Protein AF-A0A7S0THC7-F1 (afdb_monomer)

Solvent-accessible surface area (backbone atoms only — not comparable to full-atom values): 17698 Å² total; per-residue (Å²): 138,88,85,84,88,82,90,81,85,35,65,52,71,72,50,54,80,69,57,70,69,73,60,87,63,85,31,47,76,39,50,65,57,54,51,32,47,76,68,64,74,41,79,64,46,82,42,51,40,56,61,53,56,86,71,76,63,84,65,45,37,78,54,24,25,32,75,57,42,57,41,36,34,23,37,37,31,26,33,87,84,39,73,84,41,68,51,79,89,58,52,61,78,66,37,34,37,29,36,54,44,49,36,59,49,10,53,53,42,52,40,95,62,32,90,37,47,38,82,40,77,52,60,64,58,71,67,56,43,50,44,38,31,70,76,64,58,76,27,50,27,35,60,46,53,35,32,63,40,50,77,60,52,50,72,54,55,64,74,53,42,77,72,71,50,94,83,50,65,72,70,47,64,45,46,38,74,25,82,40,100,52,69,21,50,48,29,39,37,28,38,29,34,31,31,45,31,65,34,58,78,65,64,30,74,67,39,53,60,43,39,76,53,42,26,66,72,38,37,54,49,36,52,56,40,46,48,53,37,51,75,67,71,50,53,84,72,50,25,50,28,29,49,70,49,52,30,32,43,34,91,87,80,66,49,76,32,59,64,89,40,68,43,34,87,86,79,62,45,67,63,74,67,98,83,68,75,73,60,67,39,45,37,35,44,38,42,35,43,36,40,37,39,79,70,20,82,48,76,51,73,52,76,51,74,50,77,48,77,39,62,65,86,131

Foldseek 3Di:
DDDDDDDDDFQQQVDFPDFPLPDPDQLRPNVVVLVCQVVVVDFKDKDQLLSHGLDDDPQKDFLAKFPFDDQFKKKKFQCVVQVPDQDPVSDFFAFEEEDSFLLVLLVCLQDPCNNGYHYDYGGDDPVVVLCCVHVVVVGRIYMDGVLVCVVLVLQDALVCVVPPDPPRDPSSNRIHMDTDPDFGGQSRRMMTMMHTVVCVVVVPPSSVVRNVRHDPQSVVSNVVSSVVCVVVVHHSNWNKGKDKFKWKQAPPPRDTDGPPDQADPPPRHGRDDPDDDQDWIKMKIKMKMWTADSSNPDIDIDIDMDIDTDRHDD

Radius of gyration: 21.14 Å; Cα contacts (8 Å, |Δi|>4): 593; chains: 1; bounding box: 49×47×56 Å

Sequence (314 aa):
MEFSVLGMTTHGDRDQNTELSKFSDKGIFTKELDVALLQHTIDCAVHCVKDLPTAFHADLCIASYLPRGVPNDVLLIDKQRHPNSTCVSDLPAHSVIGTGSLRRQSLLRSHAFSNYIKVRNIRGNLNTRLHKLVQQHLYDAIVLAETGVRRLGWMMDAAQIAQQNADIDSNALLIRACPLSYPYAIGQGALAIMCRAHDQQHHTAVYQALQALNDFHCEMSCELERSLLRTLEGGCKVPIATQSGIYVQCAHCLLWNDIRRDNCQACVHEMMPAQQETVSCNVVLYLYGLVLSVDGSVKIEATEFKQFTIEDYD

Secondary structure (DSSP, 8-state):
----------HHHH--SS-GGG---TTTTTHHHHHHHHTTS-S-EEEEGGGS-SS--TTEEEEEEPPP----EEEEEETTT-TT--SGGGSPTT-EEE---HHHHHHHHTSTTGGG-EEE---S-HHHHHHHHHTS---SEEEEEHHHHHHTTTTS-HHHHHHH-TTS-GGGGGEEEEEE---B-TTTT-EEEEEEHHHHHTT-HHHHHHHTT--HHHHHHHHHHHHHHHHTT--TTS-EEEEEEEEEE-TTT--EEETT-SB-TTT--BSS-TT-S---EEEEEEEEEEEE-TTS--EEEEEEEEEEEES---

Mean predicted aligned error: 6.16 Å

InterPro domains:
  IPR000860 Porphobilinogen deaminase [PIRSF001438] (2-306)
  IPR000860 Porphobilinogen deaminase [PR00151] (12-32)
  IPR000860 Porphobilinogen deaminase [PR00151] (43-62)
  IPR000860 Porphobilinogen deaminase [PR00151] (117-134)
  IPR000860 Porphobilinogen deaminase [PTHR11557] (2-313)
  IPR000860 Porphobilinogen deaminase [TIGR00212] (3-249)
  IPR022417 Porphobilinogen deaminase, N-terminal [PF01379] (2-202)
  IPR022418 Porphobilinogen deaminase, C-terminal [PF03900] (221-245)
  IPR022419 Porphobilinogen deaminase, dipyrromethane cofactor binding site [PS00533] (225-241)
  IPR036803 Porphobilinogen deaminase, C-terminal domain superfamily [G3DSA:3.30.160.40] (215-313)
  IPR036803 Porphobilinogen deaminase, C-terminal domain superfamily [SSF54782] (214-303)

Nearest PDB structures (foldseek):
  4htg-assembly1_A  TM=8.858E-01  e=1.275E-21  Arabidopsis thaliana
  7aak-assembly1_A  TM=8.493E-01  e=1.374E-20  Homo sapiens
  3ecr-assembly2_B  TM=8.801E-01  e=2.687E-20  Homo sapiens
  7aak-assembly2_B  TM=8.786E-01  e=1.234E-19  Homo sapiens
  4h6d-assembly2_H  TM=4.775E-01  e=1.053E-04  Saccharomyces cerevisiae

Organism: NCBI:txid933848

Structure (mmCIF, N/CA/C/O backbone):
data_AF-A0A7S0THC7-F1
#
_entry.id   AF-A0A7S0THC7-F1
#
loop_
_atom_site.group_PDB
_atom_site.id
_atom_site.type_symbol
_atom_site.label_atom_id
_atom_site.label_alt_id
_atom_site.label_comp_id
_atom_site.label_asym_id
_atom_site.label_entity_id
_atom_site.label_seq_id
_atom_site.pdbx_PDB_ins_code
_atom_site.Cartn_x
_atom_site.Cartn_y
_atom_site.Cartn_z
_atom_site.occupancy
_atom_site.B_iso_or_equiv
_atom_site.auth_seq_id
_atom_site.auth_comp_id
_atom_site.auth_asym_id
_atom_site.auth_atom_id
_atom_site.pdbx_PDB_model_num
ATOM 1 N N . MET A 1 1 ? -5.612 -15.599 26.462 1.00 77.62 1 MET A N 1
ATOM 2 C CA . MET A 1 1 ? -6.331 -15.720 25.178 1.00 77.62 1 MET A CA 1
ATOM 3 C C . MET A 1 1 ? -5.516 -16.628 24.285 1.00 77.62 1 MET A C 1
ATOM 5 O O . MET A 1 1 ? -4.302 -16.471 24.252 1.00 77.62 1 MET A O 1
ATOM 9 N N . GLU A 1 2 ? -6.166 -17.581 23.629 1.00 87.81 2 GLU A N 1
ATOM 10 C CA . GLU A 1 2 ? -5.550 -18.418 22.598 1.00 87.81 2 GLU A CA 1
ATOM 11 C C . GLU A 1 2 ? -5.969 -17.882 21.227 1.00 87.81 2 GLU A C 1
ATOM 13 O O . GLU A 1 2 ? -7.113 -17.467 21.055 1.00 87.81 2 GLU A O 1
ATOM 18 N N . PHE A 1 3 ? -5.044 -17.868 20.268 1.00 91.88 3 PHE A N 1
ATOM 19 C CA . PHE A 1 3 ? -5.284 -17.372 18.914 1.00 91.88 3 PHE A CA 1
ATOM 20 C C . PHE A 1 3 ? -4.978 -18.476 17.907 1.00 91.88 3 PHE A C 1
ATOM 22 O O . PHE A 1 3 ? -3.951 -19.147 18.011 1.00 91.88 3 PHE A O 1
ATOM 29 N N . SER A 1 4 ? -5.846 -18.636 16.911 1.00 94.38 4 SER A N 1
ATOM 30 C CA . SER A 1 4 ? -5.603 -19.505 15.760 1.00 94.38 4 SER A CA 1
ATOM 31 C C . SER A 1 4 ? -5.576 -18.666 14.484 1.00 94.38 4 SER A C 1
ATOM 33 O O . SER A 1 4 ? -6.319 -17.694 14.353 1.00 94.38 4 SER A O 1
ATOM 35 N N . VAL A 1 5 ? -4.680 -19.008 13.557 1.00 95.44 5 VAL A N 1
ATOM 36 C CA . VAL A 1 5 ? -4.529 -18.295 12.284 1.00 95.44 5 VAL A CA 1
ATOM 37 C C . VAL A 1 5 ? -5.065 -19.175 11.167 1.00 95.44 5 VAL A C 1
ATOM 39 O O . VAL A 1 5 ? -4.536 -20.258 10.918 1.00 95.44 5 VAL A O 1
ATOM 42 N N . LEU A 1 6 ? -6.092 -18.689 10.473 1.00 94.62 6 LEU A N 1
ATOM 43 C CA . LEU A 1 6 ? -6.651 -19.341 9.296 1.00 94.62 6 LEU A CA 1
ATOM 44 C C . LEU A 1 6 ? -6.209 -18.599 8.031 1.00 94.62 6 LEU A C 1
ATOM 46 O O . LEU A 1 6 ? -6.618 -17.467 7.782 1.00 94.62 6 LEU A O 1
ATOM 50 N N . GLY A 1 7 ? -5.376 -19.247 7.217 1.00 92.12 7 GLY A N 1
ATOM 51 C CA . GLY A 1 7 ? -5.030 -18.747 5.889 1.00 92.12 7 GLY A CA 1
ATOM 52 C C . GLY A 1 7 ? -6.166 -18.991 4.895 1.00 92.12 7 GLY A C 1
ATOM 53 O O . GLY A 1 7 ? -6.664 -20.110 4.789 1.00 92.12 7 GLY A O 1
ATOM 54 N N . MET A 1 8 ? -6.549 -17.964 4.137 1.00 89.50 8 MET A N 1
ATOM 55 C CA . MET A 1 8 ? -7.566 -18.054 3.085 1.00 89.50 8 MET A CA 1
ATOM 56 C C . MET A 1 8 ? -6.998 -17.577 1.748 1.00 89.50 8 MET A C 1
ATOM 58 O O . MET A 1 8 ? -6.166 -16.675 1.702 1.00 89.50 8 MET A O 1
ATOM 62 N N . THR A 1 9 ? -7.444 -18.185 0.648 1.00 88.12 9 THR A N 1
ATOM 63 C CA . THR A 1 9 ? -7.065 -17.783 -0.714 1.00 88.12 9 THR A CA 1
ATOM 64 C C . THR A 1 9 ? -8.226 -17.057 -1.378 1.00 88.12 9 THR A C 1
ATOM 66 O O . THR A 1 9 ? -9.323 -17.607 -1.482 1.00 88.12 9 THR A O 1
ATOM 69 N N . THR A 1 10 ? -7.980 -15.843 -1.861 1.00 87.25 10 THR A N 1
ATOM 70 C CA . THR A 1 10 ? -9.011 -15.007 -2.488 1.00 87.25 10 THR A CA 1
ATOM 71 C C . THR A 1 10 ? -9.101 -15.246 -3.994 1.00 87.25 10 TH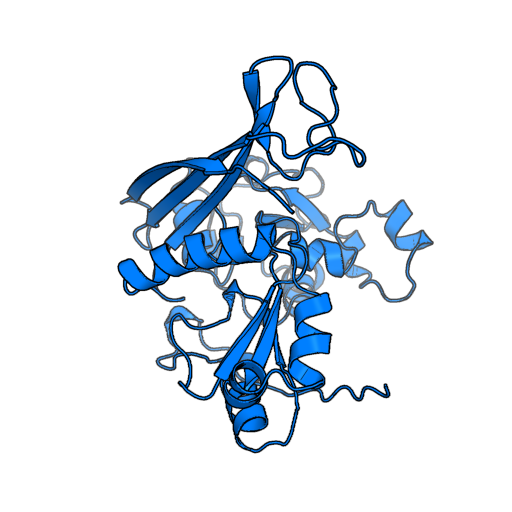R A C 1
ATOM 73 O O . THR A 1 10 ? -8.240 -15.887 -4.610 1.00 87.25 10 THR A O 1
ATOM 76 N N . HIS A 1 11 ? -10.151 -14.741 -4.639 1.00 84.00 11 HIS A N 1
ATOM 77 C CA . HIS A 1 11 ? -10.252 -14.763 -6.098 1.00 84.00 11 HIS A CA 1
ATOM 78 C C . HIS A 1 11 ? -9.064 -14.045 -6.760 1.00 84.00 11 HIS A C 1
ATOM 80 O O . HIS A 1 11 ? -8.490 -14.554 -7.725 1.00 84.00 11 HIS A O 1
ATOM 86 N N . GLY A 1 12 ? -8.640 -12.910 -6.197 1.00 81.38 12 GLY A N 1
ATOM 87 C CA . GLY A 1 12 ? -7.521 -12.126 -6.716 1.00 81.38 12 GLY A CA 1
ATOM 88 C C . GLY A 1 12 ? -6.161 -12.822 -6.613 1.00 81.38 12 GLY A C 1
ATOM 89 O O . GLY A 1 12 ? -5.261 -12.492 -7.392 1.00 81.38 12 GLY A O 1
ATOM 90 N N . ASP A 1 13 ? -6.017 -13.783 -5.695 1.00 82.12 13 ASP A N 1
ATOM 91 C CA . ASP A 1 13 ? -4.820 -14.626 -5.569 1.00 82.12 13 ASP A CA 1
ATOM 92 C C . ASP A 1 13 ? -4.783 -15.736 -6.624 1.00 82.12 13 ASP A C 1
ATOM 94 O O . ASP A 1 13 ? -3.710 -16.072 -7.140 1.00 82.12 13 ASP A O 1
ATOM 98 N N . ARG A 1 14 ? -5.961 -16.287 -6.954 1.00 84.50 14 ARG A N 1
ATOM 99 C CA . ARG A 1 14 ? -6.136 -17.356 -7.949 1.00 84.50 14 ARG A CA 1
ATOM 100 C C . ARG A 1 14 ? -5.935 -16.846 -9.375 1.00 84.50 14 ARG A C 1
ATOM 102 O O . ARG A 1 14 ? -5.290 -17.526 -10.170 1.00 84.50 14 ARG A O 1
ATOM 109 N N . ASP A 1 15 ? -6.436 -15.653 -9.700 1.00 82.50 15 ASP A N 1
ATOM 110 C CA . ASP A 1 15 ? -6.249 -15.052 -11.025 1.00 82.50 15 ASP A CA 1
ATOM 111 C C . ASP A 1 15 ? -5.029 -14.112 -11.082 1.00 82.50 15 ASP A C 1
ATOM 113 O O . ASP A 1 15 ? -5.067 -12.914 -10.764 1.00 82.50 15 ASP A O 1
ATOM 117 N N . GLN A 1 16 ? -3.918 -14.670 -11.564 1.00 80.19 16 GLN A N 1
ATOM 118 C CA . GLN A 1 16 ? -2.663 -13.947 -11.774 1.00 80.19 16 GLN A CA 1
ATOM 119 C C . GLN A 1 16 ? -2.445 -13.480 -13.220 1.00 80.19 16 GLN A C 1
ATOM 121 O O . GLN A 1 16 ? -1.409 -12.874 -13.500 1.00 80.19 16 GLN A O 1
ATOM 126 N N . ASN A 1 17 ? -3.393 -13.725 -14.126 1.00 80.25 17 ASN A N 1
ATOM 127 C CA . ASN A 1 17 ? -3.246 -13.426 -15.552 1.00 80.25 17 ASN A CA 1
ATOM 128 C C . ASN A 1 17 ? -4.028 -12.176 -15.958 1.00 80.25 17 ASN A C 1
ATOM 130 O O . ASN A 1 17 ? -3.567 -11.400 -16.798 1.00 80.25 17 ASN A O 1
ATOM 134 N N . THR A 1 18 ? -5.179 -11.944 -15.333 1.00 80.62 18 THR A N 1
ATOM 135 C CA . THR A 1 18 ? -6.023 -10.787 -15.622 1.00 80.62 18 THR A CA 1
ATOM 136 C C . THR A 1 18 ? -5.461 -9.518 -14.975 1.00 80.62 18 THR A C 1
ATOM 138 O O . THR A 1 18 ? -4.946 -9.510 -13.851 1.00 80.62 18 THR A O 1
ATOM 141 N N . GLU A 1 19 ? -5.531 -8.405 -15.706 1.00 79.12 19 GLU A N 1
ATOM 142 C CA . GLU A 1 19 ? -5.102 -7.099 -15.204 1.00 79.12 19 GLU A CA 1
ATOM 143 C C . GLU A 1 19 ? -6.076 -6.567 -14.148 1.00 79.12 19 GLU A C 1
ATOM 145 O O . G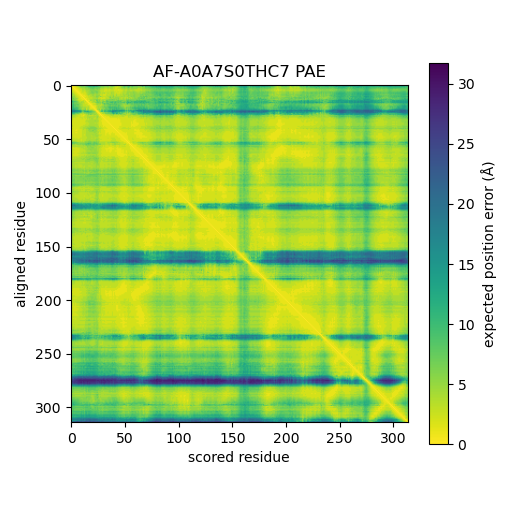LU A 1 19 ? -7.288 -6.702 -14.300 1.00 79.12 19 GLU A O 1
ATOM 150 N N . LEU A 1 20 ? -5.567 -5.880 -13.117 1.00 77.31 20 LEU A N 1
ATOM 151 C CA . LEU A 1 20 ? -6.404 -5.349 -12.029 1.00 77.31 20 LEU A CA 1
ATOM 152 C C . LEU A 1 20 ? -7.530 -4.427 -12.518 1.00 77.31 20 LEU A C 1
ATOM 154 O O . LEU A 1 20 ? -8.625 -4.443 -11.968 1.00 77.31 20 LEU A O 1
ATOM 158 N N . SER A 1 21 ? -7.275 -3.651 -13.572 1.00 73.62 21 SER A N 1
ATOM 159 C CA . SER A 1 21 ? -8.250 -2.737 -14.171 1.00 73.62 21 SER A CA 1
ATOM 160 C C . SER A 1 21 ? -9.444 -3.448 -14.819 1.00 73.62 21 SER A C 1
ATOM 162 O O . SER A 1 21 ? -10.505 -2.839 -14.961 1.00 73.62 21 SER A O 1
ATOM 164 N N . LYS A 1 22 ? -9.290 -4.725 -15.199 1.00 76.88 22 LYS A N 1
ATOM 165 C CA . LYS A 1 22 ? -10.293 -5.497 -15.945 1.00 76.88 22 LYS A CA 1
ATOM 166 C C . LYS A 1 22 ? -11.288 -6.245 -15.059 1.00 76.88 22 LYS A C 1
ATOM 168 O O . LYS A 1 22 ? -12.331 -6.649 -15.560 1.00 76.88 22 LYS A O 1
ATOM 173 N N . PHE A 1 23 ? -11.023 -6.398 -13.764 1.00 73.81 23 PHE A N 1
ATOM 174 C CA . PHE A 1 23 ? -11.969 -7.051 -12.856 1.00 73.81 23 PHE A CA 1
ATOM 175 C C . PHE A 1 23 ? -13.185 -6.165 -12.586 1.00 73.81 23 PHE A C 1
ATOM 177 O O . PHE A 1 23 ? -13.033 -5.011 -12.198 1.00 73.81 23 PHE A O 1
ATOM 184 N N . SER A 1 24 ? -14.402 -6.672 -12.782 1.00 62.22 24 SER A N 1
ATOM 185 C CA . SER A 1 24 ? -15.656 -5.973 -12.449 1.00 62.22 24 SER A CA 1
ATOM 186 C C . SER A 1 24 ? -15.893 -5.862 -10.944 1.00 62.22 24 SER A C 1
ATOM 188 O O . SER A 1 24 ? -16.509 -4.897 -10.494 1.00 62.22 24 SER A O 1
ATOM 190 N N . ASP A 1 25 ? -15.376 -6.823 -10.182 1.00 62.41 25 ASP A N 1
ATOM 191 C CA . ASP A 1 25 ? -15.831 -7.093 -8.825 1.00 62.41 25 ASP A CA 1
ATOM 192 C C . ASP A 1 25 ? -15.117 -6.217 -7.789 1.00 62.41 25 ASP A C 1
ATOM 194 O O . ASP A 1 25 ? -13.887 -6.207 -7.674 1.00 62.41 25 ASP A O 1
ATOM 198 N N . LYS A 1 26 ? -15.908 -5.481 -7.000 1.00 69.12 26 LYS A N 1
ATOM 199 C CA . LYS A 1 26 ? -15.419 -4.789 -5.802 1.00 69.12 26 LYS A CA 1
ATOM 200 C C . LYS A 1 26 ? -14.996 -5.839 -4.764 1.00 69.12 26 LYS A C 1
ATOM 202 O O . LYS A 1 26 ? -15.701 -6.825 -4.572 1.00 69.12 26 LYS A O 1
ATOM 207 N N . GLY A 1 27 ? -13.864 -5.618 -4.094 1.00 73.12 27 GLY A N 1
ATOM 208 C CA . GLY A 1 27 ? -13.408 -6.492 -3.004 1.00 73.12 27 GLY A CA 1
ATOM 209 C C . GLY A 1 27 ? -12.783 -7.817 -3.451 1.00 73.12 27 GLY A C 1
ATOM 210 O O . GLY A 1 27 ? -12.889 -8.811 -2.742 1.00 73.12 27 GLY A O 1
ATOM 211 N N . ILE A 1 28 ? -12.109 -7.856 -4.608 1.00 83.81 28 ILE A N 1
ATOM 212 C CA . ILE A 1 28 ? -11.477 -9.078 -5.148 1.00 83.81 28 ILE A CA 1
ATOM 213 C C . ILE A 1 28 ? -10.491 -9.778 -4.183 1.00 83.81 28 ILE A C 1
ATOM 215 O O . ILE A 1 28 ? -10.246 -10.975 -4.315 1.00 83.81 28 ILE A O 1
ATOM 219 N N . PHE A 1 29 ? -9.934 -9.030 -3.225 1.00 84.31 29 PHE A N 1
ATOM 220 C CA . PHE A 1 29 ? -9.011 -9.520 -2.195 1.00 84.31 29 PHE A CA 1
ATOM 221 C C . PHE A 1 29 ? -9.628 -9.563 -0.786 1.00 84.31 29 PHE A C 1
ATOM 223 O O . PHE A 1 29 ? -8.920 -9.849 0.175 1.00 84.31 29 PHE A O 1
ATOM 230 N N . THR A 1 30 ? -10.910 -9.226 -0.625 1.00 89.38 30 THR A N 1
ATOM 231 C CA . THR A 1 30 ? -11.547 -9.104 0.703 1.00 89.38 30 THR A CA 1
ATOM 232 C C . THR A 1 30 ? -12.787 -9.973 0.850 1.00 89.38 30 THR A C 1
ATOM 234 O O . THR A 1 30 ? -13.058 -10.457 1.942 1.00 89.38 30 THR A O 1
ATOM 237 N N . LYS A 1 31 ? -13.499 -10.241 -0.249 1.00 90.56 31 LYS A N 1
ATOM 238 C CA . LYS A 1 31 ? -14.822 -10.872 -0.240 1.00 90.56 31 LYS A CA 1
ATOM 239 C C . LYS A 1 31 ? -14.869 -12.207 0.502 1.00 90.56 31 LYS A C 1
ATOM 241 O O . LYS A 1 31 ? -15.820 -12.456 1.234 1.00 90.56 31 LYS A O 1
ATOM 246 N N . GLU A 1 32 ? -13.881 -13.081 0.320 1.00 93.12 32 GLU A N 1
ATOM 247 C CA . GLU A 1 32 ? -13.859 -14.367 1.023 1.00 93.12 32 GLU A CA 1
ATOM 248 C C . GLU A 1 32 ? -13.700 -14.210 2.545 1.00 93.12 32 GLU A C 1
ATOM 250 O O . GLU A 1 32 ? -14.311 -14.969 3.295 1.00 93.12 32 GLU A O 1
ATOM 255 N N . LEU A 1 33 ? -12.939 -13.212 3.003 1.00 95.00 33 LEU A N 1
ATOM 256 C CA . LEU A 1 33 ? -12.775 -12.922 4.429 1.00 95.00 33 LEU A CA 1
ATOM 257 C C . LEU A 1 33 ? -14.036 -12.258 4.999 1.00 95.00 33 LEU A C 1
ATOM 259 O O . LEU A 1 33 ? -14.467 -12.621 6.091 1.00 95.00 33 LEU A O 1
ATOM 263 N N . ASP A 1 34 ? -14.676 -11.368 4.232 1.00 94.75 34 ASP A N 1
ATOM 264 C CA . ASP A 1 34 ? -15.965 -10.763 4.592 1.00 94.75 34 ASP A CA 1
ATOM 265 C C . ASP A 1 34 ? -17.028 -11.852 4.826 1.00 94.75 34 ASP A C 1
ATOM 267 O O . ASP A 1 34 ? -17.736 -11.842 5.832 1.00 94.75 34 ASP A O 1
ATOM 271 N N . VAL A 1 35 ? -17.106 -12.848 3.933 1.00 94.94 35 VAL A N 1
ATOM 272 C CA . VAL A 1 35 ? -18.016 -13.997 4.085 1.00 94.94 35 VAL A CA 1
ATOM 273 C C . VAL A 1 35 ? -17.676 -14.818 5.330 1.00 94.94 35 VAL A C 1
ATOM 275 O O . VAL A 1 35 ? -18.586 -15.198 6.062 1.00 94.94 35 VAL A O 1
ATOM 278 N N . ALA A 1 36 ? -16.394 -15.071 5.603 1.00 96.62 36 ALA A N 1
ATOM 279 C CA . ALA A 1 36 ? -15.980 -15.828 6.783 1.00 96.62 36 ALA A CA 1
ATOM 280 C C . ALA A 1 36 ? -16.333 -15.115 8.101 1.00 96.62 36 ALA A C 1
ATOM 282 O O . ALA A 1 36 ? -16.736 -15.781 9.056 1.00 96.62 36 ALA A O 1
ATOM 283 N N . LEU A 1 37 ? -16.238 -13.781 8.146 1.00 97.25 37 LEU A N 1
ATOM 284 C CA . LEU A 1 37 ? -16.677 -12.977 9.293 1.00 97.25 37 LEU A CA 1
ATOM 285 C C . LEU A 1 37 ? -18.190 -13.079 9.512 1.00 97.25 37 LEU A C 1
ATOM 287 O O . LEU A 1 37 ? -18.628 -13.312 10.640 1.00 97.25 37 LEU A O 1
ATOM 291 N N . LEU A 1 38 ? -18.973 -12.935 8.436 1.00 97.19 38 LEU A N 1
ATOM 292 C CA . LEU A 1 38 ? -20.440 -12.999 8.468 1.00 97.19 38 LEU A CA 1
ATOM 293 C C . LEU A 1 38 ? -20.963 -14.399 8.820 1.00 97.19 38 LEU A C 1
ATOM 295 O O . LEU A 1 38 ? -22.014 -14.533 9.436 1.00 97.19 38 LEU A O 1
ATOM 299 N N . GLN A 1 39 ? -20.231 -15.448 8.442 1.00 97.44 39 GLN A N 1
ATOM 300 C CA . GLN A 1 39 ? -20.559 -16.839 8.768 1.00 97.44 39 GLN A CA 1
ATOM 301 C C . GLN A 1 39 ? -20.033 -17.287 10.138 1.00 97.44 39 GLN A C 1
ATOM 303 O O . GLN A 1 39 ? -20.215 -18.447 10.496 1.00 97.44 39 GLN A O 1
ATOM 308 N N . HIS A 1 40 ? -19.396 -16.392 10.902 1.00 96.56 40 HIS A N 1
ATOM 309 C CA . HIS A 1 40 ? -18.772 -16.704 12.193 1.00 96.56 40 HIS A CA 1
ATOM 310 C C . HIS A 1 40 ? -17.684 -17.794 12.117 1.00 96.56 40 HIS A C 1
ATOM 312 O O . HIS A 1 40 ? -17.393 -18.461 13.106 1.00 96.56 40 HIS A O 1
ATOM 318 N N . THR A 1 41 ? -17.056 -17.966 10.951 1.00 97.19 41 THR A N 1
ATOM 319 C CA . THR A 1 41 ? -15.926 -18.890 10.757 1.00 97.19 41 THR A CA 1
ATOM 320 C C . THR A 1 41 ? -14.629 -18.322 11.339 1.00 97.19 41 THR A C 1
ATOM 322 O O . THR A 1 41 ? -13.748 -19.075 11.746 1.00 97.19 41 THR A O 1
ATOM 325 N N . ILE A 1 42 ? -14.504 -16.993 11.361 1.00 97.38 42 ILE A N 1
ATOM 326 C CA . ILE A 1 42 ? -13.393 -16.251 11.970 1.00 97.38 42 ILE A CA 1
ATOM 327 C C . ILE A 1 42 ? -13.941 -15.091 12.803 1.00 97.38 42 ILE A C 1
ATOM 329 O O . ILE A 1 42 ? -15.040 -14.597 12.543 1.00 97.38 42 ILE A O 1
ATOM 333 N N . ASP A 1 43 ? -13.164 -14.622 13.776 1.00 97.25 43 ASP A N 1
ATOM 334 C CA . ASP A 1 43 ? -13.551 -13.495 14.637 1.00 97.25 43 ASP A CA 1
ATOM 335 C C . ASP A 1 43 ? -13.106 -12.136 14.107 1.00 97.25 43 ASP A C 1
ATOM 337 O O . ASP A 1 43 ? -13.784 -11.127 14.301 1.00 97.25 43 ASP A O 1
ATOM 341 N N . CYS A 1 44 ? -11.978 -12.114 13.406 1.00 97.31 44 CYS A N 1
ATOM 342 C CA . CYS A 1 44 ? -11.425 -10.913 12.810 1.00 97.31 44 CYS A CA 1
ATOM 343 C C . CYS A 1 44 ? -10.658 -11.233 11.524 1.00 97.31 44 CYS A C 1
ATOM 345 O O . CYS A 1 44 ? -10.133 -12.336 11.364 1.00 97.31 44 CYS A O 1
ATOM 347 N N . ALA A 1 45 ? -10.546 -10.252 10.631 1.00 97.38 45 ALA A N 1
ATOM 348 C CA . ALA A 1 45 ? -9.780 -10.346 9.393 1.00 97.38 45 ALA A CA 1
ATOM 349 C C . ALA A 1 45 ? -8.768 -9.200 9.292 1.00 97.38 45 ALA A C 1
ATOM 351 O O . ALA A 1 45 ? -9.105 -8.049 9.558 1.00 97.38 45 ALA A O 1
ATOM 352 N N . VAL A 1 46 ? -7.528 -9.498 8.895 1.00 96.94 46 VAL A N 1
ATOM 353 C CA . VAL A 1 46 ? -6.464 -8.492 8.740 1.00 96.94 46 VAL A CA 1
ATOM 354 C C . VAL A 1 46 ? -6.281 -8.157 7.264 1.00 96.94 46 VAL A C 1
ATOM 356 O O . VAL A 1 46 ? -6.024 -9.039 6.446 1.00 96.94 46 VAL A O 1
ATOM 359 N N . HIS A 1 47 ? -6.351 -6.872 6.926 1.00 95.50 47 HIS A N 1
ATOM 360 C CA . HIS A 1 47 ? -6.256 -6.379 5.555 1.00 95.50 47 HIS A CA 1
ATOM 361 C C . HIS A 1 47 ? -5.191 -5.297 5.406 1.00 95.50 47 HIS A C 1
ATOM 363 O O . HIS A 1 47 ? -4.953 -4.495 6.305 1.00 95.50 47 HIS A O 1
ATOM 369 N N . CYS A 1 48 ? -4.592 -5.206 4.217 1.00 95.00 48 CYS A N 1
ATOM 370 C CA . CYS A 1 48 ? -3.953 -3.963 3.798 1.00 95.00 48 CYS A CA 1
ATOM 371 C C . CYS A 1 48 ? -5.045 -2.934 3.488 1.00 95.00 48 CYS A C 1
ATOM 373 O O . CYS A 1 48 ? -5.917 -3.200 2.663 1.00 95.00 48 CYS A O 1
ATOM 375 N N . VAL A 1 49 ? -4.979 -1.739 4.083 1.00 95.62 49 VAL A N 1
ATOM 376 C CA . VAL A 1 49 ? -6.053 -0.732 3.940 1.00 95.62 49 VAL A CA 1
ATOM 377 C C . VAL A 1 49 ? -6.272 -0.323 2.482 1.00 95.62 49 VAL A C 1
ATOM 379 O O . VAL A 1 49 ? -7.405 -0.130 2.057 1.00 95.62 49 VAL A O 1
ATOM 382 N N . LYS A 1 50 ? -5.201 -0.260 1.683 1.00 92.12 50 LYS A N 1
ATOM 383 C CA . LYS A 1 50 ? -5.269 0.029 0.238 1.00 92.12 50 LYS A CA 1
ATOM 384 C C . LYS A 1 50 ? -6.102 -0.972 -0.580 1.00 92.12 50 LYS A C 1
ATOM 386 O O . LYS A 1 50 ? -6.482 -0.654 -1.704 1.00 92.12 50 LYS A O 1
ATOM 391 N N . ASP A 1 51 ? -6.300 -2.183 -0.058 1.00 90.19 51 ASP A N 1
ATOM 392 C CA . ASP A 1 51 ? -7.030 -3.264 -0.722 1.00 90.19 51 ASP A CA 1
ATOM 393 C C . ASP A 1 51 ? -8.475 -3.362 -0.193 1.00 90.19 51 ASP A C 1
ATOM 395 O O . ASP A 1 51 ? -9.298 -4.065 -0.782 1.00 90.19 51 ASP A O 1
ATOM 399 N N . LEU A 1 52 ? -8.807 -2.620 0.875 1.00 91.00 52 LEU A N 1
ATOM 400 C CA . LEU A 1 52 ? -10.171 -2.509 1.377 1.00 91.00 52 LEU A CA 1
ATOM 401 C C . LEU A 1 52 ? -11.035 -1.678 0.422 1.00 91.00 52 LEU A C 1
ATOM 403 O O . LEU A 1 52 ? -10.632 -0.584 0.010 1.00 91.00 52 LEU A O 1
ATOM 407 N N . PRO A 1 53 ? -12.262 -2.129 0.117 1.00 87.19 53 PRO A N 1
ATOM 408 C CA . PRO A 1 53 ? -13.183 -1.335 -0.675 1.00 87.19 53 PRO A CA 1
ATOM 409 C C . PRO A 1 53 ? -13.611 -0.057 0.072 1.00 87.19 53 PRO A C 1
ATOM 411 O O . PRO A 1 53 ? -13.483 0.078 1.296 1.00 87.19 53 PRO A O 1
ATOM 414 N N . THR A 1 54 ? -14.138 0.908 -0.685 1.00 82.94 54 THR A N 1
ATOM 415 C CA . THR A 1 54 ? -14.728 2.141 -0.134 1.00 82.94 54 THR A CA 1
ATOM 416 C C . THR A 1 54 ? -15.957 1.862 0.724 1.00 82.94 54 THR A C 1
ATOM 418 O O . THR A 1 54 ? -16.187 2.574 1.697 1.00 82.94 54 THR A O 1
ATOM 421 N N . ALA A 1 55 ? -16.703 0.812 0.381 1.00 84.56 55 ALA A N 1
ATOM 422 C CA . ALA A 1 55 ? -17.843 0.305 1.125 1.00 84.56 55 ALA A CA 1
ATOM 423 C C . ALA A 1 55 ? -17.773 -1.226 1.206 1.00 84.56 55 ALA A C 1
ATOM 425 O O . ALA A 1 55 ? -17.398 -1.886 0.234 1.00 84.56 55 ALA A O 1
ATOM 426 N N . PHE A 1 56 ? -18.158 -1.764 2.354 1.00 89.00 56 PHE A N 1
ATOM 427 C CA . PHE A 1 56 ? -18.287 -3.191 2.648 1.00 89.00 56 PHE A CA 1
ATOM 428 C C . PHE A 1 56 ? -19.643 -3.440 3.331 1.00 89.00 56 PHE A C 1
ATOM 430 O O . PHE A 1 56 ? -20.444 -2.513 3.470 1.00 89.00 56 PHE A O 1
ATOM 437 N N . HIS A 1 57 ? -19.940 -4.694 3.677 1.00 93.88 57 HIS A N 1
ATOM 438 C CA . HIS A 1 57 ? -21.222 -5.079 4.274 1.00 93.88 57 HIS A CA 1
ATOM 439 C C . HIS A 1 57 ? -21.495 -4.311 5.581 1.00 93.88 57 HIS A C 1
ATOM 441 O O . HIS A 1 57 ? -20.577 -4.116 6.370 1.00 93.88 57 HIS A O 1
ATOM 447 N N . ALA A 1 58 ? -22.748 -3.907 5.824 1.00 95.38 58 ALA A N 1
ATOM 448 C CA . ALA A 1 58 ? -23.120 -3.083 6.984 1.00 95.38 58 ALA A CA 1
ATOM 449 C C . ALA A 1 58 ? -22.889 -3.781 8.338 1.00 95.38 58 ALA A C 1
ATOM 451 O O . ALA A 1 58 ? -22.636 -3.119 9.338 1.00 95.38 58 ALA A O 1
ATOM 452 N N . ASP A 1 59 ? -22.923 -5.116 8.348 1.00 97.38 59 ASP A N 1
ATOM 453 C CA . ASP A 1 59 ? -22.649 -5.929 9.542 1.00 97.38 59 ASP A CA 1
ATOM 454 C C . ASP A 1 59 ? -21.149 -6.119 9.824 1.00 97.38 59 ASP A C 1
ATOM 456 O O . ASP A 1 59 ? -20.781 -6.877 10.721 1.00 97.38 59 ASP A O 1
ATOM 460 N N . LEU A 1 60 ? -20.269 -5.458 9.068 1.00 97.50 60 LEU A N 1
ATOM 461 C CA . LEU A 1 60 ? -18.823 -5.466 9.269 1.00 97.50 60 LEU A CA 1
ATOM 462 C C . LEU A 1 60 ? -18.330 -4.054 9.581 1.00 97.50 60 LEU A C 1
ATOM 464 O O . LEU A 1 60 ? -18.855 -3.066 9.071 1.00 97.50 60 LEU A O 1
ATOM 468 N N . CYS A 1 61 ? -17.278 -3.959 10.384 1.00 96.69 61 CYS A N 1
ATOM 469 C CA . CYS A 1 61 ? -16.630 -2.698 10.721 1.00 96.69 61 CYS A CA 1
ATOM 470 C C . CYS A 1 61 ? -15.110 -2.867 10.768 1.00 96.69 61 CYS A C 1
ATOM 472 O O . CYS A 1 61 ? -14.592 -3.975 10.925 1.00 96.69 61 CYS A O 1
ATOM 474 N N . ILE A 1 62 ? -14.385 -1.756 10.636 1.00 97.69 62 ILE A N 1
ATOM 475 C CA . ILE A 1 62 ? -12.955 -1.717 10.949 1.00 97.69 62 ILE A CA 1
ATOM 476 C C . ILE A 1 62 ? -12.848 -1.489 12.456 1.00 97.69 62 ILE A C 1
ATOM 478 O O . ILE A 1 62 ? -13.354 -0.494 12.962 1.00 97.69 62 ILE A O 1
ATOM 482 N N . ALA A 1 63 ? -12.248 -2.441 13.163 1.00 97.94 63 ALA A N 1
ATOM 483 C CA . ALA A 1 63 ? -12.073 -2.390 14.608 1.00 97.94 63 ALA A CA 1
ATOM 484 C C . ALA A 1 63 ? -10.814 -1.625 15.008 1.00 97.94 63 ALA A C 1
ATOM 486 O O . ALA A 1 63 ? -10.804 -0.974 16.046 1.00 97.94 63 ALA A O 1
ATOM 487 N N . SER A 1 64 ? -9.754 -1.728 14.205 1.00 98.25 64 SER A N 1
ATOM 488 C CA . SER A 1 64 ? -8.506 -1.019 14.459 1.00 98.25 64 SER A CA 1
ATOM 489 C C . SER A 1 64 ? -7.669 -0.829 13.203 1.00 98.25 64 SER A C 1
ATOM 491 O O . SER A 1 64 ? -7.694 -1.641 12.272 1.00 98.25 64 SER A O 1
ATOM 493 N N . TYR A 1 65 ? -6.890 0.246 13.208 1.00 98.31 65 TYR A N 1
ATOM 494 C CA . TYR A 1 65 ? -5.798 0.509 12.288 1.00 98.31 65 TYR A CA 1
ATOM 495 C C . TYR A 1 65 ? -4.482 0.332 13.037 1.00 98.31 65 TYR A C 1
ATOM 497 O O . TYR A 1 65 ? -4.237 1.001 14.028 1.00 98.31 65 TYR A O 1
ATOM 505 N N . LEU A 1 66 ? -3.625 -0.575 12.579 1.00 97.88 66 LEU A N 1
ATOM 506 C CA . LEU A 1 66 ? -2.328 -0.810 13.219 1.00 97.88 66 LEU A CA 1
ATOM 507 C C . LEU A 1 66 ? -1.332 0.308 12.867 1.00 97.88 66 LEU A C 1
ATOM 509 O O . LEU A 1 66 ? -1.483 0.927 11.807 1.00 97.88 66 LEU A O 1
ATOM 513 N N . PRO A 1 67 ? -0.253 0.496 13.657 1.00 95.81 67 PRO A N 1
ATOM 514 C CA . PRO A 1 67 ? 0.800 1.458 13.346 1.00 95.81 67 PRO A CA 1
ATOM 515 C C . PRO A 1 67 ? 1.262 1.389 11.883 1.00 95.81 67 PRO A C 1
ATOM 517 O O . PRO A 1 67 ? 1.595 0.324 11.341 1.00 95.81 67 PRO A O 1
ATOM 520 N N . ARG A 1 68 ? 1.255 2.546 11.213 1.00 95.62 68 ARG A N 1
ATOM 521 C CA . ARG A 1 68 ? 1.466 2.634 9.762 1.00 95.62 68 ARG A CA 1
ATOM 522 C C . ARG A 1 68 ? 2.935 2.426 9.392 1.00 95.62 68 ARG A C 1
ATOM 524 O O . ARG A 1 68 ? 3.820 3.099 9.909 1.00 95.62 68 ARG A O 1
ATOM 531 N N . GLY A 1 69 ? 3.195 1.555 8.416 1.00 94.06 69 GLY A N 1
ATOM 532 C CA . GLY A 1 69 ? 4.508 1.468 7.771 1.00 94.06 69 GLY A CA 1
ATOM 533 C C . GLY A 1 69 ? 4.779 2.636 6.814 1.00 94.06 69 GLY A C 1
ATOM 534 O O . GLY A 1 69 ? 3.901 3.450 6.533 1.00 94.06 69 GLY A O 1
ATOM 535 N N . VAL A 1 70 ? 5.987 2.696 6.244 1.00 92.44 70 VAL A N 1
ATOM 536 C CA . VAL A 1 70 ? 6.361 3.729 5.259 1.00 92.44 70 VAL A CA 1
ATOM 537 C C . VAL A 1 70 ? 5.419 3.689 4.041 1.00 92.44 70 VAL A C 1
ATOM 539 O O . VAL A 1 70 ? 5.399 2.683 3.315 1.00 92.44 70 VAL A O 1
ATOM 542 N N . PRO A 1 71 ? 4.644 4.756 3.772 1.00 94.75 71 PRO A N 1
ATOM 543 C CA . PRO A 1 71 ? 3.601 4.726 2.754 1.00 94.75 71 PRO A CA 1
ATOM 544 C C . PRO A 1 71 ? 4.148 4.886 1.331 1.00 94.75 71 PRO A C 1
ATOM 546 O O . PRO A 1 71 ? 3.385 4.721 0.387 1.00 94.75 71 PRO A O 1
ATOM 549 N N . ASN A 1 72 ? 5.440 5.160 1.147 1.00 94.00 72 ASN A N 1
ATOM 550 C CA . ASN A 1 72 ? 6.047 5.441 -0.154 1.00 94.00 72 ASN A CA 1
ATOM 551 C C . ASN A 1 72 ? 6.067 4.229 -1.100 1.00 94.00 72 ASN A C 1
ATOM 553 O O . ASN A 1 72 ? 5.874 3.068 -0.715 1.00 94.00 72 ASN A O 1
ATOM 557 N N . ASP A 1 73 ? 6.310 4.519 -2.376 1.00 96.12 73 ASP A N 1
ATOM 558 C CA . ASP A 1 73 ? 6.681 3.514 -3.364 1.00 96.12 73 ASP A CA 1
ATOM 559 C C . ASP A 1 73 ? 8.204 3.361 -3.427 1.00 96.12 73 ASP A C 1
ATOM 561 O O . ASP A 1 73 ? 8.956 4.280 -3.119 1.00 96.12 73 ASP A O 1
ATOM 565 N N . VAL A 1 74 ? 8.659 2.196 -3.878 1.00 95.81 74 VAL A N 1
ATOM 566 C CA . VAL A 1 74 ? 10.074 1.897 -4.095 1.00 95.81 74 VAL A CA 1
ATOM 567 C C . VAL A 1 74 ? 10.256 1.256 -5.467 1.00 95.81 74 VAL A C 1
ATOM 569 O O . VAL A 1 74 ? 9.473 0.390 -5.876 1.00 95.81 74 VAL A O 1
ATOM 572 N N . LEU A 1 75 ? 11.281 1.694 -6.189 1.00 95.75 75 LEU A N 1
ATOM 573 C CA . LEU A 1 75 ? 11.755 1.078 -7.420 1.00 95.75 75 LEU A CA 1
ATOM 574 C C . LEU A 1 75 ? 12.782 -0.000 -7.068 1.00 95.75 75 LEU A C 1
ATOM 576 O O . LEU A 1 75 ? 13.752 0.284 -6.370 1.00 95.75 75 LEU A O 1
ATOM 580 N N . LEU A 1 76 ? 12.581 -1.219 -7.561 1.00 96.31 76 LEU A N 1
ATOM 581 C CA . LEU A 1 76 ? 13.556 -2.301 -7.469 1.00 96.31 76 LEU A CA 1
ATOM 582 C C . LEU A 1 76 ? 14.175 -2.512 -8.848 1.00 96.31 76 LEU A C 1
ATOM 584 O O . LEU A 1 76 ? 13.466 -2.893 -9.779 1.00 96.31 76 LEU A O 1
ATOM 588 N N . ILE A 1 77 ? 15.469 -2.236 -8.972 1.00 96.25 77 ILE A N 1
ATOM 589 C CA . ILE A 1 77 ? 16.247 -2.366 -10.209 1.00 96.25 77 ILE A CA 1
ATOM 590 C C . ILE A 1 77 ? 16.972 -3.712 -10.203 1.00 96.25 77 ILE A C 1
ATOM 592 O O . ILE A 1 77 ? 17.546 -4.090 -9.181 1.00 96.25 77 ILE A O 1
ATOM 596 N N . ASP A 1 78 ? 16.970 -4.411 -11.338 1.00 96.00 78 ASP A N 1
ATOM 597 C CA . ASP A 1 78 ? 17.776 -5.618 -11.547 1.00 96.00 78 ASP A CA 1
ATOM 598 C C . ASP A 1 78 ? 19.265 -5.247 -11.674 1.00 96.00 78 ASP A C 1
ATOM 600 O O . ASP A 1 78 ? 19.697 -4.720 -12.703 1.00 96.00 78 ASP A O 1
ATOM 604 N N . LYS A 1 79 ? 20.069 -5.526 -10.638 1.00 93.69 79 LYS A N 1
ATOM 605 C CA . LYS A 1 79 ? 21.501 -5.182 -10.632 1.00 93.69 79 LYS A CA 1
ATOM 606 C C . LYS A 1 79 ? 22.339 -6.064 -11.546 1.00 93.69 79 LYS A C 1
ATOM 608 O O . LYS A 1 79 ? 23.453 -5.670 -11.878 1.00 93.69 79 LYS A O 1
ATOM 613 N N . GLN A 1 80 ? 21.856 -7.244 -11.928 1.00 92.94 80 GLN A N 1
ATOM 614 C CA . GLN A 1 80 ? 22.595 -8.088 -12.865 1.00 92.94 80 GLN A CA 1
ATOM 615 C C . GLN A 1 80 ? 22.592 -7.458 -14.257 1.00 92.94 80 GLN A C 1
ATOM 617 O O . GLN A 1 80 ? 23.594 -7.517 -14.966 1.00 92.94 80 GLN A O 1
ATOM 622 N N . ARG A 1 81 ? 21.487 -6.799 -14.622 1.00 95.12 81 ARG A N 1
ATOM 623 C CA . ARG A 1 81 ? 21.354 -6.076 -15.893 1.00 95.12 81 ARG A CA 1
ATOM 624 C C . ARG A 1 81 ? 21.851 -4.637 -15.813 1.00 95.12 81 ARG A C 1
ATOM 626 O O . ARG A 1 81 ? 22.450 -4.152 -16.768 1.00 95.12 81 ARG A O 1
ATOM 633 N N . HIS A 1 82 ? 21.633 -3.980 -14.675 1.00 95.19 82 HIS A N 1
ATOM 634 C CA . HIS A 1 82 ? 21.900 -2.554 -14.474 1.00 95.19 82 HIS A CA 1
ATOM 635 C C . HIS A 1 82 ? 22.739 -2.310 -13.210 1.00 95.19 82 HIS A C 1
ATOM 637 O O . HIS A 1 82 ? 22.252 -1.717 -12.246 1.00 95.19 82 HIS A O 1
ATOM 643 N N . PRO A 1 83 ? 24.010 -2.756 -13.175 1.00 93.38 83 PRO A N 1
ATOM 644 C CA . PRO A 1 83 ? 24.828 -2.753 -11.956 1.00 93.38 83 PRO A CA 1
ATOM 645 C C . PRO A 1 83 ? 25.109 -1.355 -11.391 1.00 93.38 83 PRO A C 1
ATOM 647 O O . PRO A 1 83 ? 25.303 -1.215 -10.184 1.00 93.38 83 PRO A O 1
ATOM 650 N N . ASN A 1 84 ? 25.109 -0.332 -12.252 1.00 93.69 84 ASN A N 1
ATOM 651 C CA . ASN A 1 84 ? 25.417 1.053 -11.887 1.00 93.69 84 ASN A CA 1
ATOM 652 C C . ASN A 1 84 ? 24.170 1.930 -11.708 1.00 93.69 84 ASN A C 1
ATOM 654 O O . ASN A 1 84 ? 24.298 3.082 -11.301 1.00 93.69 84 ASN A O 1
ATOM 658 N N . SER A 1 85 ? 22.975 1.422 -12.021 1.00 93.81 85 SER A N 1
ATOM 659 C CA . SER A 1 85 ? 21.754 2.222 -11.957 1.00 93.81 85 SER A CA 1
ATOM 660 C C . SER A 1 85 ? 21.218 2.273 -10.530 1.00 93.81 85 SER A C 1
ATOM 662 O O . SER A 1 85 ? 21.056 1.252 -9.858 1.00 93.81 85 SER A O 1
ATOM 664 N N . THR A 1 86 ? 20.927 3.481 -10.058 1.00 90.94 86 THR A N 1
ATOM 665 C CA . THR A 1 86 ? 20.487 3.747 -8.684 1.00 90.94 86 THR A CA 1
ATOM 666 C C . THR A 1 86 ? 19.091 4.342 -8.611 1.00 90.94 86 THR A C 1
ATOM 668 O O . THR A 1 86 ? 18.459 4.233 -7.563 1.00 90.94 86 THR A O 1
ATOM 671 N N . CYS A 1 87 ? 18.603 4.929 -9.702 1.00 90.75 87 CYS A N 1
ATOM 672 C CA . CYS A 1 87 ? 17.281 5.528 -9.826 1.00 90.75 87 CYS A CA 1
ATOM 673 C C . CYS A 1 87 ? 16.698 5.321 -11.237 1.00 90.75 87 CYS A C 1
ATOM 675 O O . CYS A 1 87 ? 17.350 4.755 -12.115 1.00 90.75 87 CYS A O 1
ATOM 677 N N . VAL A 1 88 ? 15.463 5.788 -11.468 1.00 90.12 88 VAL A N 1
ATOM 678 C CA . VAL A 1 88 ? 14.793 5.681 -12.782 1.00 90.12 88 VAL A CA 1
ATOM 679 C C . VAL A 1 88 ? 15.612 6.350 -13.892 1.00 90.12 88 VAL A C 1
ATOM 681 O O . VAL A 1 88 ? 15.713 5.797 -14.982 1.00 90.12 88 VAL A O 1
ATOM 684 N N . SER A 1 89 ? 16.206 7.513 -13.614 1.00 89.56 89 SER A N 1
ATOM 685 C CA . SER A 1 89 ? 16.961 8.303 -14.597 1.00 89.56 89 SER A CA 1
ATOM 686 C C . SER A 1 89 ? 18.274 7.649 -15.036 1.00 89.56 89 SER A C 1
ATOM 688 O O . SER A 1 89 ? 18.812 8.021 -16.073 1.00 89.56 89 SER A O 1
ATOM 690 N N . ASP A 1 90 ? 18.775 6.676 -14.271 1.00 92.44 90 ASP A N 1
ATOM 691 C CA . ASP A 1 90 ? 19.996 5.936 -14.603 1.00 92.44 90 ASP A CA 1
ATOM 692 C C . ASP A 1 90 ? 19.719 4.740 -15.526 1.00 92.44 90 ASP A C 1
ATOM 694 O O . ASP A 1 90 ? 20.650 4.036 -15.923 1.00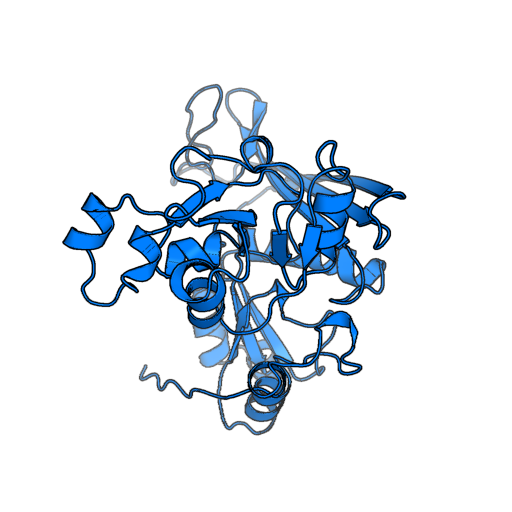 92.44 90 ASP A O 1
ATOM 698 N N . LEU A 1 91 ? 18.446 4.436 -15.805 1.00 93.00 91 LEU A N 1
ATOM 699 C CA . LEU A 1 91 ? 18.073 3.316 -16.661 1.00 93.00 91 LEU A CA 1
ATOM 700 C C . LEU A 1 91 ? 18.280 3.677 -18.143 1.00 93.00 91 LEU A C 1
ATOM 702 O O . LEU A 1 91 ? 17.925 4.782 -18.563 1.00 93.00 91 LEU A O 1
ATOM 706 N N . PRO A 1 92 ? 18.781 2.744 -18.973 1.00 92.81 92 PRO A N 1
ATOM 707 C CA . PRO A 1 92 ? 18.923 2.963 -20.408 1.00 92.81 92 PRO A CA 1
ATOM 708 C C . PRO A 1 92 ? 17.603 3.314 -21.101 1.00 92.81 92 PRO A C 1
ATOM 710 O O . PRO A 1 92 ? 16.515 2.913 -20.670 1.00 92.81 92 PRO A O 1
ATOM 713 N N . ALA A 1 93 ? 17.700 3.988 -22.247 1.00 92.31 93 ALA A N 1
ATOM 714 C CA . ALA A 1 93 ? 16.544 4.217 -23.101 1.00 92.31 93 ALA A CA 1
ATOM 715 C C . ALA A 1 93 ? 15.854 2.892 -23.479 1.00 92.31 93 ALA A C 1
ATOM 717 O O . ALA A 1 93 ? 16.482 1.862 -23.713 1.00 92.31 93 ALA A O 1
ATOM 718 N N . HIS A 1 94 ? 14.532 2.950 -23.544 1.00 92.06 94 HIS A N 1
ATOM 719 C CA . HIS A 1 94 ? 13.586 1.859 -23.752 1.00 92.06 94 HIS A CA 1
ATOM 720 C C . HIS A 1 94 ? 13.515 0.797 -22.644 1.00 92.06 94 HIS A C 1
ATOM 722 O O . HIS A 1 94 ? 12.864 -0.230 -22.861 1.00 92.06 94 HIS A O 1
ATOM 728 N N . SER A 1 95 ? 14.091 1.061 -21.464 1.00 95.75 95 SER A N 1
ATOM 729 C CA . SER A 1 95 ? 13.962 0.192 -20.286 1.00 95.75 95 SER A CA 1
ATOM 730 C C . SER A 1 95 ? 12.504 -0.051 -19.901 1.00 95.75 95 SER A C 1
ATOM 732 O O . SER A 1 95 ? 11.649 0.834 -19.981 1.00 95.75 95 SER A O 1
ATOM 734 N N . VAL A 1 96 ? 12.221 -1.271 -19.463 1.00 96.75 96 VAL A N 1
ATOM 735 C CA . VAL A 1 96 ? 10.901 -1.780 -19.121 1.00 96.75 96 VAL A CA 1
ATOM 736 C C . VAL A 1 96 ? 10.693 -1.744 -17.608 1.00 96.75 96 VAL A C 1
ATOM 738 O O . VAL A 1 96 ? 11.330 -2.489 -16.866 1.00 96.75 96 VAL A O 1
ATOM 741 N N . ILE A 1 97 ? 9.733 -0.940 -17.150 1.00 97.19 97 ILE A N 1
ATOM 742 C CA . ILE A 1 97 ? 9.332 -0.867 -15.742 1.00 97.19 97 ILE A CA 1
ATOM 743 C C . ILE A 1 97 ? 8.019 -1.624 -15.519 1.00 97.19 97 ILE A C 1
ATOM 745 O O . ILE A 1 97 ? 6.993 -1.321 -16.134 1.00 97.19 97 ILE A O 1
ATOM 749 N N . GLY A 1 98 ? 8.043 -2.608 -14.619 1.00 97.12 98 GLY A N 1
ATOM 750 C CA . GLY A 1 98 ? 6.897 -3.443 -14.268 1.00 97.12 98 GLY A CA 1
ATOM 751 C C . GLY A 1 98 ? 6.056 -2.874 -13.125 1.00 97.12 98 GLY A C 1
ATOM 752 O O . GLY A 1 98 ? 6.531 -2.737 -11.995 1.00 97.12 98 GLY A O 1
ATOM 753 N N . THR A 1 99 ? 4.773 -2.597 -13.369 1.00 95.50 99 THR A N 1
ATOM 754 C CA . THR A 1 99 ? 3.807 -2.294 -12.300 1.00 95.50 99 THR A CA 1
ATOM 755 C C . THR A 1 99 ? 2.359 -2.561 -12.716 1.00 95.50 99 THR A C 1
ATOM 757 O O . THR A 1 99 ? 1.912 -2.163 -13.790 1.00 95.50 99 THR A O 1
ATOM 760 N N . GLY A 1 100 ? 1.596 -3.221 -11.840 1.00 92.38 100 GLY A N 1
ATOM 761 C CA . GLY A 1 100 ? 0.165 -3.482 -12.052 1.00 92.38 100 GLY A CA 1
ATOM 762 C C . GLY A 1 100 ? -0.775 -2.395 -11.531 1.00 92.38 100 GLY A C 1
ATOM 763 O O . GLY A 1 100 ? -1.987 -2.550 -11.612 1.00 92.38 100 GLY A O 1
ATOM 764 N N . SER A 1 101 ? -0.240 -1.309 -10.969 1.00 92.62 101 SER A N 1
ATOM 765 C CA . SER A 1 101 ? -1.032 -0.202 -10.426 1.00 92.62 101 SER A CA 1
ATOM 766 C C . SER A 1 101 ? -1.201 0.899 -11.467 1.00 92.62 101 SER A C 1
ATOM 768 O O . SER A 1 101 ? -0.212 1.521 -11.846 1.00 92.62 101 SER A O 1
ATOM 770 N N . LEU A 1 102 ? -2.440 1.203 -11.869 1.00 92.12 102 LEU A N 1
ATOM 771 C CA . LEU A 1 102 ? -2.717 2.316 -12.785 1.00 92.12 102 LEU A CA 1
ATOM 772 C C . LEU A 1 102 ? -2.216 3.664 -12.247 1.00 92.12 102 LEU A C 1
ATOM 774 O O . LEU A 1 102 ? -1.691 4.457 -13.024 1.00 92.12 102 LEU A O 1
ATOM 778 N N . ARG A 1 103 ? -2.287 3.888 -10.925 1.00 94.12 103 ARG A N 1
ATOM 779 C CA . ARG A 1 103 ? -1.680 5.048 -10.246 1.00 94.12 103 ARG A CA 1
ATOM 780 C C . ARG A 1 103 ? -0.197 5.169 -10.592 1.00 94.12 103 ARG A C 1
ATOM 782 O O . ARG A 1 103 ? 0.232 6.183 -11.129 1.00 94.12 103 ARG A O 1
ATOM 789 N N . ARG A 1 104 ? 0.582 4.111 -10.344 1.00 94.62 104 ARG A N 1
ATOM 790 C CA . ARG A 1 104 ? 2.030 4.100 -10.618 1.00 94.62 104 ARG A CA 1
ATOM 791 C C . ARG A 1 104 ? 2.334 4.231 -12.105 1.00 94.62 104 ARG A C 1
ATOM 793 O O . ARG A 1 104 ? 3.254 4.955 -12.460 1.00 94.62 104 ARG A O 1
ATOM 800 N N . GLN A 1 105 ? 1.569 3.560 -12.970 1.00 93.94 105 GLN A N 1
ATOM 801 C CA . GLN A 1 105 ? 1.754 3.684 -14.418 1.00 93.94 105 GLN A CA 1
ATOM 802 C C . GLN A 1 105 ? 1.553 5.129 -14.882 1.00 93.94 105 GLN A C 1
ATOM 804 O O . GLN A 1 105 ? 2.393 5.658 -15.603 1.00 93.94 105 GLN A O 1
ATOM 809 N N . SER A 1 106 ? 0.472 5.767 -14.434 1.00 93.56 106 SER A N 1
ATOM 810 C CA . SER A 1 106 ? 0.135 7.144 -14.808 1.00 93.56 106 SER A CA 1
ATOM 811 C C . SER A 1 106 ? 1.163 8.128 -14.253 1.00 93.56 106 SER A C 1
ATOM 813 O O . SER A 1 106 ? 1.636 8.993 -14.981 1.00 93.56 106 SER A O 1
ATOM 815 N N . LEU A 1 107 ? 1.604 7.941 -13.003 1.00 93.12 107 LEU A N 1
ATOM 816 C CA . LEU A 1 107 ? 2.685 8.733 -12.412 1.00 93.12 107 LEU A CA 1
ATOM 817 C C . LEU A 1 107 ? 3.975 8.619 -13.228 1.00 93.12 107 LEU A C 1
ATOM 819 O O . LEU A 1 107 ? 4.513 9.650 -13.619 1.00 93.12 107 LEU A O 1
ATOM 823 N N . LEU A 1 108 ? 4.427 7.403 -13.555 1.00 91.88 108 LEU A N 1
ATOM 824 C CA . LEU A 1 108 ? 5.624 7.181 -14.376 1.00 91.88 108 LEU A CA 1
ATOM 825 C C . LEU A 1 108 ? 5.514 7.838 -15.761 1.00 91.88 108 LEU A C 1
ATOM 827 O O . LEU A 1 108 ? 6.472 8.449 -16.225 1.00 91.88 108 LEU A O 1
ATOM 831 N N . ARG A 1 109 ? 4.348 7.751 -16.413 1.00 90.62 109 ARG A N 1
ATOM 832 C CA . ARG A 1 109 ? 4.106 8.383 -17.723 1.00 90.62 109 ARG A CA 1
ATOM 833 C C . ARG A 1 109 ? 4.033 9.909 -17.653 1.00 90.62 109 ARG A C 1
ATOM 835 O O . ARG A 1 109 ? 4.319 10.582 -18.635 1.00 90.62 109 ARG A O 1
ATOM 842 N N . SER A 1 110 ? 3.696 10.451 -16.489 1.00 88.12 110 SER A N 1
ATOM 843 C CA . SER A 1 110 ? 3.552 11.890 -16.283 1.00 88.12 110 SER A CA 1
ATOM 844 C C . SER A 1 110 ? 4.848 12.633 -15.928 1.00 88.12 110 SER A C 1
ATOM 846 O O . SER A 1 110 ? 4.811 13.845 -15.705 1.00 88.12 110 SER A O 1
ATOM 848 N N . HIS A 1 111 ? 5.968 11.914 -15.806 1.00 83.12 111 HIS A N 1
ATOM 849 C CA . HIS A 1 111 ? 7.281 12.468 -15.470 1.00 83.12 111 HIS A CA 1
ATOM 850 C C . HIS A 1 111 ? 8.161 12.645 -16.711 1.00 83.12 111 HIS A C 1
ATOM 852 O O . HIS A 1 111 ? 7.939 12.017 -17.742 1.00 83.12 111 HIS A O 1
ATOM 858 N N . ALA A 1 112 ? 9.213 13.461 -16.585 1.00 73.44 112 ALA A N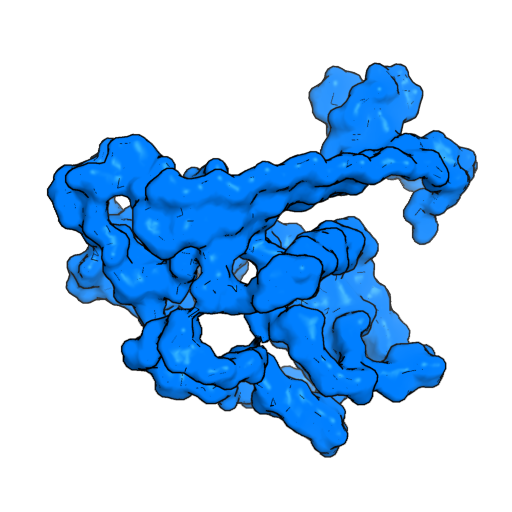 1
ATOM 859 C CA . ALA A 1 112 ? 10.115 13.830 -17.682 1.00 73.44 112 ALA A CA 1
ATOM 860 C C . ALA A 1 112 ? 10.788 12.639 -18.395 1.00 73.44 112 ALA A C 1
ATOM 862 O O . ALA A 1 112 ? 11.204 12.759 -19.544 1.00 73.44 112 ALA A O 1
ATOM 863 N N . PHE A 1 113 ? 10.887 11.484 -17.734 1.00 76.56 113 PHE A N 1
ATOM 864 C CA . PHE A 1 113 ? 11.503 10.280 -18.289 1.00 76.56 113 PHE A CA 1
ATOM 865 C C . PHE A 1 113 ? 10.558 9.402 -19.126 1.00 76.56 113 PHE A C 1
ATOM 867 O O . PHE A 1 113 ? 10.982 8.396 -19.693 1.00 76.56 113 PHE A O 1
ATOM 874 N N . SER A 1 114 ? 9.279 9.769 -19.238 1.00 74.19 114 SER A N 1
ATOM 875 C CA . SER A 1 114 ? 8.254 8.958 -19.904 1.00 74.19 114 SER A CA 1
ATOM 876 C C . SER A 1 114 ? 8.553 8.655 -21.374 1.00 74.19 114 SER A C 1
ATOM 878 O O . SER A 1 114 ? 8.225 7.569 -21.847 1.00 74.19 114 SER A O 1
ATOM 880 N N . ASN A 1 115 ? 9.239 9.562 -22.075 1.00 74.06 115 ASN A N 1
ATOM 881 C CA . ASN A 1 115 ? 9.559 9.419 -23.498 1.00 74.06 115 ASN A CA 1
ATOM 882 C C . ASN A 1 115 ? 10.584 8.316 -23.801 1.00 74.06 115 ASN A C 1
ATOM 884 O O . ASN A 1 115 ? 10.723 7.920 -24.958 1.00 74.06 115 ASN A O 1
ATOM 888 N N . TYR A 1 116 ? 11.303 7.808 -22.796 1.00 87.12 116 TYR A N 1
ATOM 889 C CA . TYR A 1 116 ? 12.313 6.773 -23.000 1.00 87.12 116 TYR A CA 1
ATOM 890 C C . TYR A 1 116 ? 12.113 5.523 -22.145 1.00 87.12 116 TYR A C 1
ATOM 892 O O . TYR A 1 116 ? 12.913 4.608 -22.271 1.00 87.12 116 TYR A O 1
ATOM 900 N N . ILE A 1 117 ? 11.057 5.399 -21.339 1.00 91.69 117 ILE A N 1
ATOM 901 C CA . ILE A 1 117 ? 10.760 4.150 -20.616 1.00 91.69 117 ILE A CA 1
ATOM 902 C C . ILE A 1 117 ? 9.487 3.483 -21.138 1.00 91.69 117 ILE A C 1
ATOM 904 O O . ILE A 1 117 ? 8.569 4.129 -21.635 1.00 91.69 117 ILE A O 1
ATOM 908 N N . LYS A 1 118 ? 9.403 2.160 -20.998 1.00 93.88 118 LYS A N 1
ATOM 909 C CA . LYS A 1 118 ? 8.211 1.367 -21.315 1.00 93.88 118 LYS A CA 1
ATOM 910 C C . LYS A 1 118 ? 7.598 0.849 -20.025 1.00 93.88 118 LYS A C 1
ATOM 912 O O . LYS A 1 118 ? 8.235 0.112 -19.283 1.00 93.88 118 LYS A O 1
ATOM 917 N N . VAL A 1 119 ? 6.339 1.177 -19.766 1.00 94.31 119 VAL A N 1
ATOM 918 C CA . VAL A 1 119 ? 5.632 0.663 -18.587 1.00 94.31 119 VAL A CA 1
ATOM 919 C C . VAL A 1 119 ? 4.826 -0.574 -18.971 1.00 94.31 119 VAL A C 1
ATOM 921 O O . VAL A 1 119 ? 3.963 -0.498 -19.845 1.00 94.31 119 VAL A O 1
ATOM 924 N N . ARG A 1 120 ? 5.093 -1.709 -18.317 1.00 95.06 120 ARG A N 1
ATOM 925 C CA . ARG A 1 120 ? 4.386 -2.981 -18.538 1.00 95.06 120 ARG A CA 1
ATOM 926 C C . ARG A 1 120 ? 3.704 -3.466 -17.263 1.00 95.06 120 ARG A C 1
ATOM 928 O O . ARG A 1 120 ? 4.170 -3.229 -16.150 1.00 95.06 120 ARG A O 1
ATOM 935 N N . ASN A 1 121 ? 2.583 -4.155 -17.433 1.00 94.44 121 ASN A N 1
ATOM 936 C CA . ASN A 1 121 ? 1.832 -4.721 -16.322 1.00 94.44 121 ASN A CA 1
ATOM 937 C C . ASN A 1 121 ? 2.572 -5.921 -15.702 1.00 94.44 121 ASN A C 1
ATOM 939 O O . ASN A 1 121 ? 3.182 -6.702 -16.424 1.00 94.44 121 ASN A O 1
ATOM 943 N N . ILE A 1 122 ? 2.478 -6.085 -14.379 1.00 94.56 122 ILE A N 1
A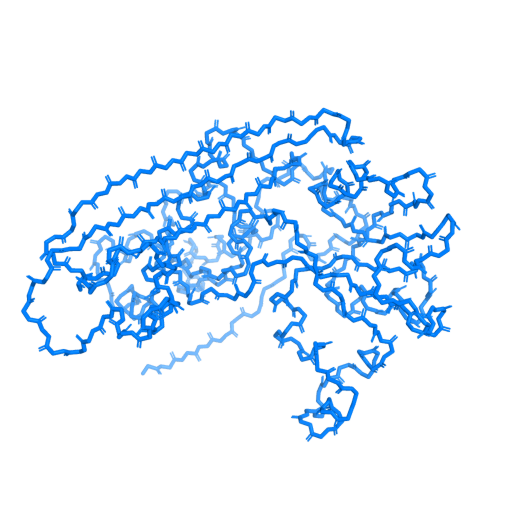TOM 944 C CA . ILE A 1 122 ? 3.033 -7.221 -13.632 1.00 94.56 122 ILE A CA 1
ATOM 945 C C . ILE A 1 122 ? 2.030 -7.713 -12.577 1.00 94.56 122 ILE A C 1
ATOM 947 O O . ILE A 1 122 ? 1.405 -6.925 -11.860 1.00 94.56 122 ILE A O 1
ATOM 951 N N . ARG A 1 123 ? 1.906 -9.037 -12.457 1.00 91.88 123 ARG A N 1
ATOM 952 C CA . ARG A 1 123 ? 1.009 -9.744 -11.526 1.00 91.88 123 ARG A CA 1
ATOM 953 C C . ARG A 1 123 ? 1.761 -10.795 -10.705 1.00 91.88 123 ARG A C 1
ATOM 955 O O . ARG A 1 123 ? 2.886 -11.168 -11.054 1.00 91.88 123 ARG A O 1
ATOM 962 N N . GLY A 1 124 ? 1.117 -11.265 -9.638 1.00 90.56 124 GLY A N 1
ATOM 963 C CA . GLY A 1 124 ? 1.674 -12.177 -8.634 1.00 90.56 124 GLY A CA 1
ATOM 964 C C . GLY A 1 124 ? 1.967 -11.477 -7.304 1.00 90.56 124 GLY A C 1
ATOM 965 O O . GLY A 1 124 ? 1.894 -10.243 -7.216 1.00 90.56 124 GLY A O 1
ATOM 966 N N . ASN A 1 125 ? 2.293 -12.266 -6.279 1.00 91.56 125 ASN A N 1
ATOM 967 C CA . ASN A 1 125 ? 2.759 -11.771 -4.981 1.00 91.56 125 ASN A CA 1
ATOM 968 C C . ASN A 1 125 ? 4.184 -11.181 -5.086 1.00 91.56 125 ASN A C 1
ATOM 970 O O . ASN A 1 125 ? 4.772 -11.156 -6.170 1.00 91.56 125 ASN A O 1
ATOM 974 N N . LEU A 1 126 ? 4.736 -10.669 -3.981 1.00 93.25 126 LEU A N 1
ATOM 975 C CA . LEU A 1 126 ? 6.066 -10.048 -3.981 1.00 93.25 126 LEU A CA 1
ATOM 976 C C . LEU A 1 126 ? 7.152 -10.997 -4.516 1.00 93.25 126 LEU A C 1
ATOM 978 O O . LEU A 1 126 ? 7.862 -10.607 -5.442 1.00 93.25 126 LEU A O 1
ATOM 982 N N . ASN A 1 127 ? 7.237 -12.233 -4.016 1.00 92.38 127 ASN A N 1
ATOM 983 C CA . ASN A 1 127 ? 8.259 -13.210 -4.428 1.00 92.38 127 ASN A CA 1
ATOM 984 C C . ASN A 1 127 ? 8.158 -13.543 -5.923 1.00 92.38 127 ASN A C 1
ATOM 986 O O . ASN A 1 127 ? 9.152 -13.513 -6.644 1.00 92.38 127 ASN A O 1
ATOM 990 N N . THR A 1 128 ? 6.944 -13.766 -6.438 1.00 93.50 128 THR A N 1
ATOM 991 C CA . THR A 1 128 ? 6.729 -14.003 -7.874 1.00 93.50 128 THR A CA 1
ATOM 992 C C . THR A 1 128 ? 7.179 -12.810 -8.717 1.00 93.50 128 THR A C 1
ATOM 994 O O . THR A 1 128 ? 7.733 -12.986 -9.801 1.00 93.50 128 THR A O 1
ATOM 997 N N . ARG A 1 129 ? 6.944 -11.579 -8.246 1.00 96.19 129 ARG A N 1
ATOM 998 C CA . ARG A 1 129 ? 7.386 -10.368 -8.953 1.00 96.19 129 ARG A CA 1
ATOM 999 C C . ARG A 1 129 ? 8.900 -10.210 -8.924 1.00 96.19 129 ARG A C 1
ATOM 1001 O O . ARG A 1 129 ? 9.464 -9.831 -9.945 1.00 96.19 129 ARG A O 1
ATOM 1008 N N . LEU A 1 130 ? 9.537 -10.522 -7.797 1.00 95.06 130 LEU A N 1
ATOM 1009 C CA . LEU A 1 130 ? 10.989 -10.505 -7.666 1.00 95.06 130 LEU A CA 1
ATOM 1010 C C . LEU A 1 130 ? 11.633 -11.537 -8.601 1.00 95.06 130 LEU A C 1
ATOM 1012 O O . LEU A 1 130 ? 12.527 -11.190 -9.365 1.00 95.06 130 LEU A O 1
ATOM 1016 N N . HIS A 1 131 ? 11.097 -12.757 -8.655 1.00 95.31 131 HIS A N 1
ATOM 1017 C CA . HIS A 1 131 ? 11.535 -13.782 -9.603 1.00 95.31 131 HIS A CA 1
ATOM 1018 C C . HIS A 1 131 ? 11.411 -13.319 -11.070 1.00 95.31 131 HIS A C 1
ATOM 1020 O O . HIS A 1 131 ? 12.341 -13.475 -11.860 1.00 95.31 131 HIS A O 1
ATOM 1026 N N . LYS A 1 132 ? 10.292 -12.678 -11.442 1.00 97.06 132 LYS A N 1
ATOM 1027 C CA . LYS A 1 132 ? 10.109 -12.101 -12.789 1.00 97.06 132 LYS A CA 1
ATOM 1028 C C . LYS A 1 132 ? 11.122 -10.998 -13.120 1.00 97.06 132 LYS A C 1
ATOM 1030 O O . LYS A 1 132 ? 11.438 -10.816 -14.294 1.00 97.06 132 LYS A O 1
ATOM 1035 N N . LEU A 1 133 ? 11.585 -10.256 -12.112 1.00 97.38 133 LEU A N 1
ATOM 1036 C CA . LEU A 1 133 ? 12.610 -9.227 -12.265 1.00 97.38 133 LEU A CA 1
ATOM 1037 C C . LEU A 1 133 ? 13.990 -9.862 -12.468 1.00 97.38 133 LEU A C 1
ATOM 1039 O O . LEU A 1 133 ? 14.574 -9.661 -13.521 1.00 97.38 133 LEU A O 1
ATOM 1043 N N . VAL A 1 134 ? 14.485 -10.633 -11.495 1.00 95.81 134 VAL A N 1
ATOM 1044 C CA . VAL A 1 134 ? 15.913 -11.004 -11.447 1.00 95.81 134 VAL A CA 1
ATOM 1045 C C . VAL A 1 134 ? 16.250 -12.386 -12.006 1.00 95.81 134 VAL A C 1
ATOM 1047 O O . VAL A 1 134 ? 17.400 -12.622 -12.331 1.00 95.81 134 VAL A O 1
ATOM 1050 N N . GLN A 1 135 ? 15.291 -13.311 -12.115 1.00 95.19 135 GLN A N 1
ATOM 1051 C CA . GLN A 1 135 ? 15.550 -14.652 -12.671 1.00 95.19 135 GLN A CA 1
ATOM 1052 C C . GLN A 1 135 ? 15.103 -14.754 -14.128 1.00 95.19 135 GLN A C 1
ATOM 1054 O O . GLN A 1 135 ? 15.763 -15.370 -14.957 1.00 95.19 135 GLN A O 1
ATOM 1059 N N . GLN A 1 136 ? 13.958 -14.149 -14.451 1.00 96.31 136 GLN A N 1
ATOM 1060 C CA . GLN A 1 136 ? 13.408 -14.178 -15.809 1.00 96.31 136 GLN A CA 1
ATOM 1061 C C . GLN A 1 136 ? 13.773 -12.940 -16.632 1.00 96.31 136 GLN A C 1
ATOM 1063 O O . GLN A 1 136 ? 13.503 -12.919 -17.831 1.00 96.31 136 GLN A O 1
ATOM 1068 N N . HIS A 1 137 ? 14.331 -11.901 -15.999 1.00 96.44 137 HIS A N 1
ATOM 1069 C CA . HIS A 1 137 ? 14.737 -10.658 -16.657 1.00 96.44 137 HIS A CA 1
ATOM 1070 C C . HIS A 1 137 ? 13.635 -10.014 -17.518 1.00 96.44 137 HIS A C 1
ATOM 1072 O O . HIS A 1 137 ? 13.911 -9.359 -18.523 1.00 96.44 137 HIS A O 1
ATOM 1078 N N . LEU A 1 138 ? 12.362 -10.184 -17.135 1.00 97.00 138 LEU A N 1
ATOM 1079 C CA . LEU A 1 138 ? 11.224 -9.669 -17.910 1.00 97.00 138 LEU A CA 1
ATOM 1080 C C . LEU A 1 138 ? 11.085 -8.145 -17.822 1.00 97.00 138 LEU A C 1
ATOM 1082 O O . LEU A 1 138 ? 10.387 -7.534 -18.638 1.00 97.00 138 LEU A O 1
ATOM 1086 N N . TYR A 1 139 ? 11.712 -7.550 -16.810 1.00 97.94 139 TYR A N 1
ATOM 1087 C CA . TYR A 1 139 ? 11.691 -6.127 -16.512 1.00 97.94 139 TYR A CA 1
ATOM 1088 C C . TYR A 1 139 ? 13.114 -5.660 -16.201 1.00 97.94 139 TYR A C 1
ATOM 1090 O O . TYR A 1 139 ? 13.947 -6.438 -15.745 1.00 97.94 139 TYR A O 1
ATOM 1098 N N . ASP A 1 140 ? 13.391 -4.387 -16.453 1.00 97.44 140 ASP A N 1
ATOM 1099 C CA . ASP A 1 140 ? 14.621 -3.708 -16.028 1.00 97.44 140 ASP A CA 1
ATOM 1100 C C . ASP A 1 140 ? 14.495 -3.214 -14.580 1.00 97.44 140 ASP A C 1
ATOM 1102 O O . ASP A 1 140 ? 15.461 -3.197 -13.817 1.00 97.44 140 ASP A O 1
ATOM 1106 N N . ALA A 1 141 ? 13.269 -2.856 -14.191 1.00 97.38 141 ALA A N 1
ATOM 1107 C CA . ALA A 1 141 ? 12.904 -2.528 -12.824 1.00 97.38 141 ALA A CA 1
ATOM 1108 C C . ALA A 1 141 ? 11.418 -2.815 -12.560 1.00 97.38 141 ALA A C 1
ATOM 1110 O O . ALA A 1 141 ? 10.610 -2.906 -13.485 1.00 97.38 141 ALA A O 1
ATOM 1111 N N . ILE A 1 142 ? 11.016 -2.911 -11.295 1.00 97.69 142 ILE A N 1
ATOM 1112 C CA . ILE A 1 142 ? 9.603 -2.978 -10.883 1.00 97.69 142 ILE A CA 1
ATOM 1113 C C . ILE A 1 142 ? 9.308 -1.956 -9.788 1.00 97.69 142 ILE A C 1
ATOM 1115 O O . ILE A 1 142 ? 10.187 -1.619 -9.001 1.00 97.69 142 ILE A O 1
ATOM 1119 N N . VAL A 1 143 ? 8.061 -1.487 -9.698 1.00 97.12 143 VAL A N 1
ATOM 1120 C CA . VAL A 1 143 ? 7.639 -0.558 -8.632 1.00 97.12 143 VAL A CA 1
ATOM 1121 C C . VAL A 1 143 ? 6.720 -1.254 -7.634 1.00 97.12 143 VAL A C 1
ATOM 1123 O O . VAL A 1 143 ? 5.622 -1.706 -7.988 1.00 97.12 143 VAL A O 1
ATOM 1126 N N . LEU A 1 144 ? 7.134 -1.286 -6.367 1.00 96.38 144 LEU A N 1
ATOM 1127 C CA . LEU A 1 144 ? 6.418 -1.902 -5.247 1.00 96.38 144 LEU A CA 1
ATOM 1128 C C . LEU A 1 144 ? 6.110 -0.881 -4.142 1.00 96.38 144 LEU A C 1
ATOM 1130 O O . LEU A 1 144 ? 6.549 0.261 -4.196 1.00 96.38 144 LEU A O 1
ATOM 1134 N N . ALA A 1 145 ? 5.281 -1.278 -3.171 1.00 95.56 145 ALA A N 1
ATOM 1135 C CA . ALA A 1 145 ? 5.078 -0.472 -1.966 1.00 95.56 145 ALA A CA 1
ATOM 1136 C C . ALA A 1 145 ? 6.255 -0.720 -1.022 1.00 95.56 145 ALA A C 1
ATOM 1138 O O . ALA A 1 145 ? 6.573 -1.882 -0.756 1.00 95.56 145 ALA A O 1
ATOM 1139 N N . GLU A 1 146 ? 6.859 0.342 -0.500 1.00 94.81 146 GLU A N 1
ATOM 1140 C CA . GLU A 1 146 ? 8.066 0.253 0.322 1.00 94.81 146 GLU A CA 1
ATOM 1141 C C . GLU A 1 146 ? 7.835 -0.578 1.590 1.00 94.81 146 GLU A C 1
ATOM 1143 O O . GLU A 1 146 ? 8.617 -1.477 1.888 1.00 94.81 146 GLU A O 1
ATOM 1148 N N . THR A 1 147 ? 6.700 -0.378 2.273 1.00 94.19 147 THR A N 1
ATOM 1149 C CA . THR A 1 147 ? 6.316 -1.180 3.451 1.00 94.19 147 THR A CA 1
ATOM 1150 C C . THR A 1 147 ? 6.388 -2.691 3.197 1.00 94.19 147 THR A C 1
ATOM 1152 O O . THR A 1 147 ? 6.858 -3.432 4.056 1.00 94.19 147 THR A O 1
ATOM 1155 N N . GLY A 1 148 ? 5.944 -3.169 2.028 1.00 93.12 148 GLY A N 1
ATOM 1156 C CA . GLY A 1 148 ? 5.973 -4.604 1.715 1.00 93.12 148 GLY A CA 1
ATOM 1157 C C . GLY A 1 148 ? 7.397 -5.135 1.545 1.00 93.12 148 GLY A C 1
ATOM 1158 O O . GLY A 1 148 ? 7.719 -6.205 2.043 1.00 93.12 148 GLY A O 1
ATOM 1159 N N . VAL A 1 149 ? 8.257 -4.350 0.894 1.00 92.94 149 VAL A N 1
ATOM 1160 C CA . VAL A 1 149 ? 9.678 -4.666 0.686 1.00 92.94 149 VAL A CA 1
ATOM 1161 C C . VAL A 1 149 ? 10.431 -4.667 2.023 1.00 92.94 149 VAL A C 1
ATOM 1163 O O . VAL A 1 149 ? 11.212 -5.578 2.283 1.00 92.94 149 VAL A O 1
ATOM 1166 N N . ARG A 1 150 ? 10.145 -3.706 2.914 1.00 91.06 150 ARG A N 1
ATOM 1167 C CA . ARG A 1 150 ? 10.717 -3.650 4.272 1.00 91.06 150 ARG A CA 1
ATOM 1168 C C . ARG A 1 150 ? 10.318 -4.846 5.129 1.00 91.06 150 ARG A C 1
ATOM 1170 O O . ARG A 1 150 ? 11.184 -5.440 5.757 1.00 91.06 150 ARG A O 1
ATOM 1177 N N . ARG A 1 151 ? 9.034 -5.222 5.130 1.00 90.38 151 ARG A N 1
ATOM 1178 C CA . ARG A 1 151 ? 8.529 -6.373 5.906 1.00 90.38 151 ARG A CA 1
ATOM 1179 C C . ARG A 1 151 ? 9.161 -7.703 5.482 1.00 90.38 151 ARG A C 1
ATOM 1181 O O . ARG A 1 151 ? 9.291 -8.584 6.317 1.00 90.38 151 ARG A O 1
ATOM 1188 N N . LEU A 1 152 ? 9.571 -7.831 4.217 1.00 89.38 152 LEU A N 1
ATOM 1189 C CA . LEU A 1 152 ? 10.299 -9.001 3.705 1.00 89.38 152 LEU A CA 1
ATOM 1190 C C . LEU A 1 152 ? 11.828 -8.900 3.863 1.00 89.38 152 LEU A C 1
ATOM 1192 O O . LEU A 1 152 ? 12.543 -9.797 3.428 1.00 89.38 152 LEU A O 1
ATOM 1196 N N . GLY A 1 153 ? 12.349 -7.813 4.444 1.00 87.88 153 GLY A N 1
ATOM 1197 C CA . GLY A 1 153 ? 13.789 -7.618 4.652 1.00 87.88 153 GLY A CA 1
ATOM 1198 C C . GLY A 1 153 ? 14.579 -7.217 3.399 1.00 87.88 153 GLY A C 1
ATOM 1199 O O . GLY A 1 153 ? 15.802 -7.198 3.423 1.00 87.88 153 GLY A O 1
ATOM 1200 N N . TRP A 1 154 ? 13.915 -6.856 2.299 1.00 88.69 154 TRP A N 1
ATOM 1201 C CA . TRP A 1 154 ? 14.565 -6.606 1.001 1.00 88.69 154 TRP A CA 1
ATOM 1202 C C . TRP A 1 154 ? 15.190 -5.212 0.846 1.00 88.69 154 TRP A C 1
ATOM 1204 O O . TRP A 1 154 ? 15.772 -4.910 -0.192 1.00 88.69 154 TRP A O 1
ATOM 1214 N N . MET A 1 155 ? 15.028 -4.329 1.835 1.00 80.44 155 MET A N 1
ATOM 1215 C CA . MET A 1 155 ? 15.632 -2.986 1.823 1.00 80.44 155 MET A CA 1
ATOM 1216 C C . MET A 1 155 ? 17.012 -2.923 2.483 1.00 80.44 155 MET A C 1
ATOM 1218 O O . MET A 1 155 ? 17.604 -1.849 2.520 1.00 80.44 155 MET A O 1
ATOM 1222 N N . MET A 1 156 ? 17.491 -4.035 3.034 1.00 70.06 156 MET A N 1
ATOM 1223 C CA . MET A 1 156 ? 18.773 -4.110 3.724 1.00 70.06 156 MET A CA 1
ATOM 1224 C C . MET A 1 156 ? 19.933 -4.268 2.738 1.00 70.06 156 MET A C 1
ATOM 1226 O O . MET A 1 156 ? 19.770 -4.753 1.616 1.00 70.06 156 MET A O 1
ATOM 1230 N N . ASP A 1 157 ? 21.128 -3.898 3.180 1.00 64.81 157 ASP A N 1
ATOM 1231 C CA . ASP A 1 157 ? 22.348 -4.106 2.410 1.00 64.81 157 ASP A CA 1
ATOM 1232 C C . ASP A 1 157 ? 22.648 -5.612 2.318 1.00 64.81 157 ASP A C 1
ATOM 1234 O O . ASP A 1 157 ? 22.361 -6.366 3.248 1.00 64.81 157 ASP A O 1
ATOM 1238 N N . ALA A 1 158 ? 23.289 -6.074 1.239 1.00 61.62 158 ALA A N 1
ATOM 1239 C CA . ALA A 1 158 ? 23.563 -7.504 1.030 1.00 61.62 158 ALA A CA 1
ATOM 1240 C C . ALA A 1 158 ? 24.299 -8.174 2.214 1.00 61.62 158 ALA A C 1
ATOM 1242 O O . ALA A 1 158 ? 24.020 -9.324 2.550 1.00 61.62 158 ALA A O 1
ATOM 1243 N N . ALA A 1 159 ? 25.200 -7.437 2.875 1.00 60.62 159 ALA A N 1
ATOM 1244 C CA . ALA A 1 159 ? 25.918 -7.900 4.063 1.00 60.62 159 ALA A CA 1
ATOM 1245 C C . ALA A 1 159 ? 25.007 -8.063 5.296 1.00 60.62 159 ALA A C 1
ATOM 1247 O O . ALA A 1 159 ? 25.213 -8.976 6.090 1.00 60.62 159 ALA A O 1
ATOM 1248 N N . GLN A 1 160 ? 23.988 -7.211 5.437 1.00 63.09 160 GLN A N 1
ATOM 1249 C CA . GLN A 1 160 ? 23.009 -7.274 6.527 1.00 63.09 160 GLN A CA 1
ATOM 1250 C C . GLN A 1 160 ? 21.985 -8.390 6.287 1.00 63.09 160 GLN A C 1
ATOM 1252 O O . GLN A 1 160 ? 21.671 -9.134 7.213 1.00 63.09 160 GLN A O 1
ATOM 1257 N N . ILE A 1 161 ? 21.539 -8.573 5.037 1.00 63.56 161 ILE A N 1
ATOM 1258 C CA . ILE A 1 161 ? 20.620 -9.657 4.648 1.00 63.56 161 ILE A CA 1
ATOM 1259 C C . ILE A 1 161 ? 21.213 -11.025 5.006 1.00 63.56 161 ILE A C 1
ATOM 1261 O O . ILE A 1 161 ? 20.550 -11.835 5.650 1.00 63.56 161 ILE A O 1
ATOM 1265 N N . ALA A 1 162 ? 22.478 -11.263 4.641 1.00 59.38 162 ALA A N 1
ATOM 1266 C CA . ALA A 1 162 ? 23.151 -12.541 4.873 1.00 59.38 162 ALA A CA 1
ATOM 1267 C C . ALA A 1 162 ? 23.363 -12.873 6.364 1.00 59.38 162 ALA A C 1
ATOM 1269 O O . ALA A 1 162 ? 23.518 -14.042 6.710 1.00 59.38 162 ALA A O 1
ATOM 1270 N N . GLN A 1 163 ? 23.384 -11.865 7.243 1.00 59.81 163 GLN A N 1
ATOM 1271 C CA . GLN A 1 163 ? 23.606 -12.050 8.680 1.00 59.81 163 GLN A CA 1
ATOM 1272 C C . GLN A 1 163 ? 22.315 -12.199 9.493 1.00 59.81 163 GLN A C 1
ATOM 1274 O O . GLN A 1 163 ? 22.372 -12.751 10.589 1.00 59.81 163 GLN A O 1
ATOM 1279 N N . GLN A 1 164 ? 21.172 -11.696 9.008 1.00 57.25 164 GLN A N 1
ATOM 1280 C CA . GLN A 1 164 ? 20.008 -11.457 9.872 1.00 57.25 164 GLN A CA 1
ATOM 1281 C C . GLN A 1 164 ? 18.803 -12.380 9.652 1.00 57.25 164 GLN A C 1
ATOM 1283 O O . GLN A 1 164 ? 17.960 -12.429 10.542 1.00 57.25 164 GLN A O 1
ATOM 1288 N N . ASN A 1 165 ? 18.686 -13.126 8.545 1.00 57.25 165 ASN A N 1
ATOM 1289 C CA . ASN A 1 165 ? 17.549 -14.041 8.353 1.00 57.25 165 ASN A CA 1
ATOM 1290 C C . ASN A 1 165 ? 17.832 -15.162 7.343 1.00 57.25 165 ASN A C 1
ATOM 1292 O O . ASN A 1 165 ? 18.079 -14.894 6.169 1.00 57.25 165 ASN A O 1
ATOM 1296 N N . ALA A 1 166 ? 17.694 -16.419 7.776 1.00 58.69 166 ALA A N 1
ATOM 1297 C CA . ALA A 1 166 ? 17.809 -17.596 6.907 1.00 58.69 166 ALA A CA 1
ATOM 1298 C C . ALA A 1 166 ? 16.663 -17.715 5.875 1.00 58.69 166 ALA A C 1
ATOM 1300 O O . ALA A 1 166 ? 16.828 -18.393 4.864 1.00 58.69 166 ALA A O 1
ATOM 1301 N N . ASP A 1 167 ? 15.539 -17.024 6.100 1.00 71.56 167 ASP A N 1
ATOM 1302 C CA . ASP A 1 167 ? 14.318 -17.132 5.286 1.00 71.56 167 ASP A CA 1
ATOM 1303 C C . ASP A 1 167 ? 14.171 -16.035 4.210 1.00 71.56 167 ASP A C 1
ATOM 1305 O O . ASP A 1 167 ? 13.167 -15.995 3.493 1.00 71.56 167 ASP A O 1
ATOM 1309 N N . ILE A 1 168 ? 15.138 -15.115 4.075 1.00 77.06 168 ILE A N 1
ATOM 1310 C CA . ILE A 1 168 ? 15.076 -14.080 3.030 1.00 77.06 168 ILE A CA 1
ATOM 1311 C C . ILE A 1 168 ? 15.355 -14.709 1.660 1.00 77.06 168 ILE A C 1
ATOM 1313 O O . ILE A 1 168 ? 16.345 -15.412 1.465 1.00 77.06 168 ILE A O 1
ATOM 1317 N N . ASP A 1 169 ? 14.507 -14.396 0.676 1.00 81.12 169 ASP A N 1
ATOM 1318 C CA . ASP A 1 169 ? 14.737 -14.777 -0.719 1.00 81.12 169 ASP A CA 1
ATOM 1319 C C . ASP A 1 169 ? 16.083 -14.215 -1.210 1.00 81.12 169 ASP A C 1
ATOM 1321 O O . ASP A 1 169 ? 16.258 -13.001 -1.332 1.00 81.12 169 ASP A O 1
ATOM 1325 N N . SER A 1 170 ? 17.025 -15.107 -1.529 1.00 83.31 170 SER A N 1
ATOM 1326 C CA . SER A 1 170 ? 18.360 -14.766 -2.047 1.00 83.31 170 SER A CA 1
ATOM 1327 C C . SER A 1 170 ? 18.338 -13.845 -3.276 1.00 83.31 170 SER A C 1
ATOM 1329 O O . SER A 1 170 ? 19.279 -13.080 -3.492 1.00 83.31 170 SER A O 1
ATOM 1331 N N . ASN A 1 171 ? 17.241 -13.837 -4.039 1.00 85.38 171 ASN A N 1
ATOM 1332 C CA . ASN A 1 171 ? 17.019 -12.903 -5.140 1.00 85.38 171 ASN A CA 1
ATOM 1333 C C . ASN A 1 171 ? 17.042 -11.431 -4.695 1.00 85.38 171 ASN A C 1
ATOM 1335 O O . ASN A 1 171 ? 17.366 -10.554 -5.494 1.00 85.38 171 ASN A O 1
ATOM 1339 N N . ALA A 1 172 ? 16.738 -11.140 -3.428 1.00 84.19 172 ALA A N 1
ATOM 1340 C CA . ALA A 1 172 ? 16.788 -9.791 -2.870 1.00 84.19 172 ALA A CA 1
ATOM 1341 C C . ALA A 1 172 ? 18.221 -9.225 -2.804 1.00 84.19 172 ALA A C 1
ATOM 1343 O O . ALA A 1 172 ? 18.408 -8.013 -2.754 1.00 84.19 172 ALA A O 1
ATOM 1344 N N . LEU A 1 173 ? 19.252 -10.073 -2.877 1.00 83.81 173 LEU A N 1
ATOM 1345 C CA . LEU A 1 173 ? 20.650 -9.632 -2.966 1.00 83.81 173 LEU A CA 1
ATOM 1346 C C . LEU A 1 173 ? 20.996 -9.055 -4.350 1.00 83.81 173 LEU A C 1
ATOM 1348 O O . LEU A 1 173 ? 22.003 -8.361 -4.514 1.00 83.81 173 LEU A O 1
ATOM 1352 N N . LEU A 1 174 ? 20.162 -9.344 -5.352 1.00 86.31 174 LEU A N 1
ATOM 1353 C CA . LEU A 1 174 ? 20.372 -8.995 -6.757 1.00 86.31 174 LEU A CA 1
ATOM 1354 C C . LEU A 1 174 ? 19.646 -7.709 -7.168 1.00 86.31 174 LEU A C 1
ATOM 1356 O O . LEU A 1 174 ? 19.644 -7.353 -8.346 1.00 86.31 174 LEU A O 1
ATOM 1360 N N . ILE A 1 175 ? 19.041 -6.995 -6.216 1.00 90.25 175 ILE A N 1
ATOM 1361 C CA . ILE A 1 175 ? 18.283 -5.774 -6.493 1.00 90.25 175 ILE A CA 1
ATOM 1362 C C . ILE A 1 175 ? 18.943 -4.525 -5.917 1.00 90.25 175 ILE A C 1
ATOM 1364 O O . ILE A 1 175 ? 19.676 -4.560 -4.928 1.00 90.25 175 ILE A O 1
ATOM 1368 N N . ARG A 1 176 ? 18.644 -3.382 -6.535 1.00 89.12 176 ARG A N 1
ATOM 1369 C CA . ARG A 1 176 ? 18.852 -2.055 -5.951 1.00 89.12 176 ARG A CA 1
ATOM 1370 C C . ARG A 1 176 ? 17.489 -1.438 -5.664 1.00 89.12 176 ARG A C 1
ATOM 1372 O O . ARG A 1 176 ? 16.715 -1.207 -6.589 1.00 89.12 176 ARG A O 1
ATOM 1379 N N . ALA A 1 177 ? 17.213 -1.166 -4.391 1.00 89.25 177 ALA A N 1
ATOM 1380 C CA . ALA A 1 177 ? 16.026 -0.435 -3.964 1.00 89.25 177 ALA A CA 1
ATOM 1381 C C . ALA A 1 177 ? 16.275 1.083 -4.012 1.00 89.25 177 ALA A C 1
ATOM 1383 O O . ALA A 1 177 ? 17.284 1.574 -3.504 1.00 89.25 177 ALA A O 1
ATOM 1384 N N . CYS A 1 178 ? 15.345 1.822 -4.609 1.00 89.06 178 CYS A N 1
ATOM 1385 C CA . CYS A 1 178 ? 15.360 3.278 -4.700 1.00 89.06 178 CYS A CA 1
ATOM 1386 C C . CYS A 1 178 ? 13.990 3.825 -4.272 1.00 89.06 178 CYS A C 1
ATOM 1388 O O . CYS A 1 178 ? 13.001 3.571 -4.968 1.00 89.06 178 CYS A O 1
ATOM 1390 N N . PRO A 1 179 ? 13.891 4.524 -3.126 1.00 86.69 179 PRO A N 1
ATOM 1391 C CA . PRO A 1 179 ? 12.651 5.174 -2.717 1.00 86.69 179 PRO A CA 1
ATOM 1392 C C . PRO A 1 179 ? 12.169 6.166 -3.778 1.00 86.69 179 PRO A C 1
ATOM 1394 O O . PRO A 1 179 ? 12.959 6.924 -4.338 1.00 86.69 179 PRO A O 1
ATOM 1397 N N . LEU A 1 180 ? 10.866 6.168 -4.046 1.00 86.75 180 LEU A N 1
ATOM 1398 C CA . LEU A 1 180 ? 10.228 7.113 -4.954 1.00 86.75 180 LEU A CA 1
ATOM 1399 C C . LEU A 1 180 ? 9.411 8.116 -4.145 1.00 86.75 180 LEU A C 1
ATOM 1401 O O . LEU A 1 180 ? 8.477 7.742 -3.433 1.00 86.75 180 LEU A O 1
ATOM 1405 N N . SER A 1 181 ? 9.720 9.398 -4.313 1.00 82.50 181 SER A N 1
ATOM 1406 C CA . SER A 1 181 ? 8.966 10.505 -3.718 1.00 82.50 181 SER A CA 1
ATOM 1407 C C . SER A 1 181 ? 7.715 10.816 -4.541 1.00 82.50 181 SER A C 1
ATOM 1409 O O . SER A 1 181 ? 7.594 11.890 -5.124 1.00 82.50 181 SER A O 1
ATOM 1411 N N . TYR A 1 182 ? 6.803 9.847 -4.635 1.00 86.56 182 TYR A N 1
ATOM 1412 C CA . TYR A 1 182 ? 5.503 10.015 -5.281 1.00 86.56 182 TYR A CA 1
ATOM 1413 C C . TYR A 1 182 ? 4.364 9.964 -4.269 1.00 86.56 182 TYR A C 1
ATOM 1415 O O . TYR A 1 182 ? 4.441 9.178 -3.321 1.00 86.56 182 TYR A O 1
ATOM 1423 N N . PRO A 1 183 ? 3.267 10.703 -4.519 1.00 92.94 183 PRO A N 1
ATOM 1424 C CA . PRO A 1 183 ? 2.029 10.506 -3.787 1.00 92.94 183 PRO A CA 1
ATOM 1425 C C . PRO A 1 183 ? 1.603 9.032 -3.857 1.00 92.94 183 PRO A C 1
ATOM 1427 O O . PRO A 1 183 ? 1.636 8.378 -4.913 1.00 92.94 183 PRO A O 1
ATOM 1430 N N . TYR A 1 184 ? 1.247 8.485 -2.704 1.00 95.62 184 TYR A N 1
ATOM 1431 C CA . TYR A 1 184 ? 1.015 7.061 -2.508 1.00 95.62 184 TYR A CA 1
ATOM 1432 C C . TYR A 1 184 ? -0.452 6.683 -2.736 1.00 95.62 184 TYR A C 1
ATOM 1434 O O . TYR A 1 184 ? -1.290 7.517 -3.067 1.00 95.62 184 TYR A O 1
ATOM 1442 N N . ALA A 1 185 ? -0.778 5.391 -2.653 1.00 95.00 185 ALA A N 1
ATOM 1443 C CA . ALA A 1 185 ? -2.177 4.963 -2.683 1.00 95.00 185 ALA A CA 1
ATOM 1444 C C . ALA A 1 185 ? -2.849 5.238 -1.329 1.00 95.00 185 ALA A C 1
ATOM 1446 O O . ALA A 1 185 ? -2.186 5.161 -0.295 1.00 95.00 185 ALA A O 1
ATOM 1447 N N . ILE A 1 186 ? -4.163 5.470 -1.338 1.00 94.69 186 ILE A N 1
ATOM 1448 C CA . ILE A 1 186 ? -4.985 5.534 -0.121 1.00 94.69 186 ILE A CA 1
ATOM 1449 C C . ILE A 1 186 ? -4.700 4.313 0.761 1.00 94.69 186 ILE A C 1
ATOM 1451 O O . ILE A 1 186 ? -4.684 3.183 0.272 1.00 94.69 186 ILE A O 1
ATOM 1455 N N . GLY A 1 187 ? -4.431 4.538 2.045 1.00 95.56 187 GLY A N 1
ATOM 1456 C CA . GLY A 1 187 ? -4.151 3.498 3.031 1.00 95.56 187 GLY A CA 1
ATOM 1457 C C . GLY A 1 187 ? -2.845 2.730 2.803 1.00 95.56 187 GLY A C 1
ATOM 1458 O O . GLY A 1 187 ? -2.624 1.687 3.423 1.00 95.56 187 GLY A O 1
ATOM 1459 N N . GLN A 1 188 ? -1.958 3.174 1.903 1.00 96.62 188 GLN A N 1
ATOM 1460 C CA . GLN A 1 188 ? -0.702 2.463 1.652 1.00 96.62 188 GLN A CA 1
ATOM 1461 C C . GLN A 1 188 ? 0.163 2.437 2.921 1.00 96.62 188 GLN A C 1
ATOM 1463 O O . GLN A 1 188 ? 0.345 3.457 3.583 1.00 96.62 188 GLN A O 1
ATOM 1468 N N . GLY A 1 189 ? 0.685 1.257 3.261 1.00 95.56 189 GLY A N 1
ATOM 1469 C CA . GLY A 1 189 ? 1.494 1.030 4.464 1.00 95.56 189 GLY A CA 1
ATOM 1470 C C . GLY A 1 189 ? 0.691 0.703 5.728 1.00 95.56 189 GLY A C 1
ATOM 1471 O O . GLY A 1 189 ? 1.268 0.168 6.673 1.00 95.56 189 GLY A O 1
ATOM 1472 N N . ALA A 1 190 ? -0.622 0.948 5.737 1.00 97.44 190 ALA A N 1
ATOM 1473 C CA . ALA A 1 190 ? -1.491 0.646 6.870 1.00 97.44 190 ALA A CA 1
ATOM 1474 C C . ALA A 1 190 ? -2.068 -0.776 6.792 1.00 97.44 190 ALA A C 1
ATOM 1476 O O . ALA A 1 190 ? -2.344 -1.300 5.703 1.00 97.44 190 ALA A O 1
ATOM 1477 N N . LEU A 1 191 ? -2.264 -1.383 7.962 1.00 98.06 191 LEU A N 1
ATOM 1478 C CA . LEU A 1 191 ? -3.066 -2.590 8.139 1.00 98.06 191 LEU A CA 1
ATOM 1479 C C . LEU A 1 191 ? -4.312 -2.229 8.945 1.00 98.06 191 LEU A C 1
ATOM 1481 O O . LEU A 1 191 ? -4.215 -1.447 9.884 1.00 98.06 191 LEU A O 1
ATOM 1485 N N . ALA A 1 192 ? -5.448 -2.812 8.586 1.00 97.88 192 ALA A N 1
ATOM 1486 C CA . ALA A 1 192 ? -6.684 -2.704 9.346 1.00 97.88 192 ALA A CA 1
ATOM 1487 C C . ALA A 1 192 ? -7.152 -4.092 9.769 1.00 97.88 192 ALA A C 1
ATOM 1489 O O . ALA A 1 192 ? -7.005 -5.055 9.010 1.00 97.88 192 ALA A O 1
ATOM 1490 N N . ILE A 1 193 ? -7.730 -4.177 10.962 1.00 98.19 193 ILE A N 1
ATOM 1491 C CA . ILE A 1 193 ? -8.407 -5.371 11.448 1.00 98.19 193 ILE A CA 1
ATOM 1492 C C . ILE A 1 193 ? -9.908 -5.116 11.388 1.00 98.19 193 ILE A C 1
ATOM 1494 O O . ILE A 1 193 ? -10.406 -4.159 11.976 1.00 98.19 193 ILE A O 1
ATOM 1498 N N . MET A 1 194 ? -10.625 -5.963 10.660 1.00 97.75 194 MET A N 1
ATOM 1499 C CA . MET A 1 194 ? -12.080 -5.939 10.577 1.00 97.75 194 MET A CA 1
ATOM 1500 C C . MET A 1 194 ? -12.689 -6.979 11.510 1.00 97.75 194 MET A C 1
ATOM 1502 O O . MET A 1 194 ? -12.143 -8.071 11.661 1.00 97.75 194 MET A O 1
ATOM 1506 N N . CYS A 1 195 ? -13.837 -6.650 12.092 1.00 98.00 195 CYS A N 1
ATOM 1507 C CA . CYS A 1 195 ? -14.687 -7.580 12.833 1.00 98.00 195 CYS A CA 1
ATOM 1508 C C . CYS A 1 195 ? -16.159 -7.338 12.476 1.00 98.00 195 CYS A C 1
ATOM 1510 O O . CYS A 1 195 ? -16.483 -6.537 11.593 1.00 98.00 195 CYS A O 1
ATOM 1512 N N . ARG A 1 196 ? -17.070 -8.042 13.150 1.00 98.25 196 ARG A N 1
ATOM 1513 C CA . ARG A 1 196 ? -18.509 -7.805 12.996 1.00 98.25 196 ARG A CA 1
ATOM 1514 C C . ARG A 1 196 ? -18.911 -6.510 13.700 1.00 98.25 196 ARG A C 1
ATOM 1516 O O . ARG A 1 196 ? -18.453 -6.242 14.809 1.00 98.25 196 ARG A O 1
ATOM 1523 N N . ALA A 1 197 ? -19.837 -5.763 13.107 1.00 97.88 197 ALA A N 1
ATOM 1524 C CA . ALA A 1 197 ? -20.402 -4.545 13.688 1.00 97.88 197 ALA A CA 1
ATOM 1525 C C . ALA A 1 197 ? -21.101 -4.816 15.031 1.00 97.88 197 ALA A C 1
ATOM 1527 O O . ALA A 1 197 ? -21.013 -4.003 15.946 1.00 97.88 197 ALA A O 1
ATOM 1528 N N . HIS A 1 198 ? -21.715 -5.993 15.188 1.00 97.69 198 HIS A N 1
ATOM 1529 C CA . HIS A 1 198 ? -22.274 -6.449 16.464 1.00 97.69 198 HIS A CA 1
ATOM 1530 C C . HIS A 1 198 ? -21.224 -6.446 17.592 1.00 97.69 198 HIS A C 1
ATOM 1532 O O . HIS A 1 198 ? -21.507 -6.015 18.709 1.00 97.69 198 HIS A O 1
ATOM 1538 N N . ASP A 1 199 ? -19.993 -6.882 17.305 1.00 97.75 199 ASP A N 1
ATOM 1539 C CA . ASP A 1 199 ? -18.931 -6.963 18.312 1.00 97.75 199 ASP A CA 1
ATOM 1540 C C . ASP A 1 199 ? -18.516 -5.569 18.805 1.00 97.75 199 ASP A C 1
ATOM 1542 O O . ASP A 1 199 ? -18.254 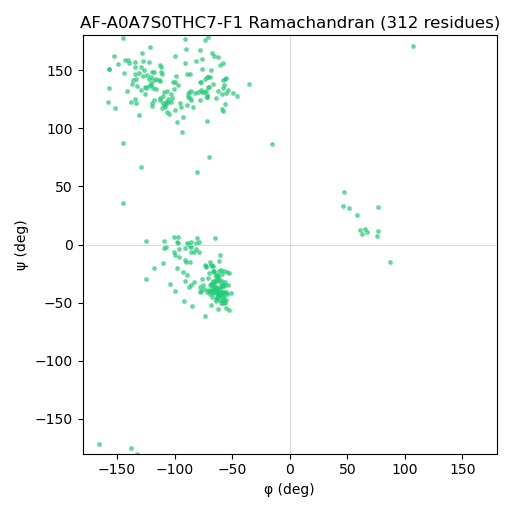-5.408 20.001 1.00 97.75 199 ASP A O 1
ATOM 1546 N N . GLN A 1 200 ? -18.533 -4.572 17.909 1.00 97.06 200 GLN A N 1
ATOM 1547 C CA . GLN A 1 200 ? -18.358 -3.152 18.224 1.00 97.06 200 GLN A CA 1
ATOM 1548 C C . GLN A 1 200 ? -19.543 -2.597 19.025 1.00 97.06 200 GLN A C 1
ATOM 1550 O O . GLN A 1 200 ? -19.341 -2.024 20.092 1.00 97.06 200 GLN A O 1
ATOM 1555 N N . GLN A 1 201 ? -20.773 -2.789 18.538 1.00 97.56 201 GLN A N 1
ATOM 1556 C CA . GLN A 1 201 ? -22.000 -2.267 19.157 1.00 97.56 201 GLN A CA 1
ATOM 1557 C C . GLN A 1 201 ? -22.181 -2.742 20.603 1.00 97.56 201 GLN A C 1
ATOM 1559 O O . GLN A 1 201 ? -22.670 -1.991 21.445 1.00 97.56 201 GLN A O 1
ATOM 1564 N N . HIS A 1 202 ? -21.775 -3.978 20.896 1.00 97.50 202 HIS A N 1
ATOM 1565 C CA . HIS A 1 202 ? -21.898 -4.581 22.222 1.00 97.50 202 HIS A CA 1
ATOM 1566 C C . HIS A 1 202 ? -20.601 -4.558 23.041 1.00 97.50 202 HIS A C 1
ATOM 1568 O O . HIS A 1 202 ? -20.573 -5.149 24.119 1.00 97.50 202 HIS A O 1
ATOM 1574 N N . HIS A 1 203 ? -19.539 -3.897 22.560 1.00 96.25 203 HIS A N 1
ATOM 1575 C CA . HIS A 1 203 ? -18.233 -3.822 23.231 1.00 96.25 203 HIS A CA 1
ATOM 1576 C C . HIS A 1 203 ? -17.735 -5.186 23.735 1.00 96.25 203 HIS A C 1
ATOM 1578 O O . HIS A 1 203 ? -17.287 -5.331 24.873 1.00 96.25 203 HIS A O 1
ATOM 1584 N N . THR A 1 204 ? -17.847 -6.208 22.887 1.00 97.31 204 THR A N 1
ATOM 1585 C CA . THR A 1 204 ? -17.452 -7.574 23.246 1.00 97.31 204 THR A CA 1
ATOM 1586 C C . THR A 1 204 ? -15.956 -7.659 23.564 1.00 97.31 204 THR A C 1
ATOM 1588 O O . THR A 1 204 ? -15.162 -6.818 23.136 1.00 97.31 204 THR A O 1
ATOM 1591 N N . ALA A 1 205 ? -15.543 -8.726 24.254 1.00 95.56 205 ALA A N 1
ATOM 1592 C CA . ALA A 1 205 ? -14.131 -8.969 24.558 1.00 95.56 205 ALA A CA 1
ATOM 1593 C C . ALA A 1 205 ? -13.246 -9.016 23.295 1.00 95.56 205 ALA A C 1
ATOM 1595 O O . ALA A 1 205 ? -12.099 -8.577 23.338 1.00 95.56 205 ALA A O 1
ATOM 1596 N N . VAL A 1 206 ? -13.786 -9.497 22.165 1.00 94.81 206 VAL A N 1
ATOM 1597 C CA . VAL A 1 206 ? -13.094 -9.482 20.866 1.00 94.81 206 VAL A CA 1
ATOM 1598 C C . VAL A 1 206 ? -12.823 -8.043 20.440 1.00 94.81 206 VAL A C 1
ATOM 1600 O O . VAL A 1 206 ? -11.671 -7.679 20.226 1.00 94.81 206 VAL A O 1
ATOM 1603 N N . TYR A 1 207 ? -13.856 -7.200 20.372 1.00 97.31 207 TYR A N 1
ATOM 1604 C CA . TYR A 1 207 ? -13.699 -5.809 19.947 1.00 97.31 207 TYR A CA 1
ATOM 1605 C C . TYR A 1 207 ? -12.752 -5.022 20.861 1.00 97.31 207 TYR A C 1
ATOM 1607 O O . TYR A 1 207 ? -11.890 -4.300 20.369 1.00 97.31 207 TYR A O 1
ATOM 1615 N N . GLN A 1 208 ? -12.852 -5.209 22.180 1.00 96.62 208 GLN A N 1
ATOM 1616 C CA . GLN A 1 208 ? -11.950 -4.574 23.147 1.00 96.62 208 GLN A CA 1
ATOM 1617 C C . GLN A 1 208 ? -10.487 -4.983 22.929 1.00 96.62 208 GLN A C 1
ATOM 1619 O O . GLN A 1 208 ? -9.601 -4.129 22.939 1.00 96.62 208 GLN A O 1
ATOM 1624 N N . ALA A 1 209 ? -10.230 -6.271 22.682 1.00 96.19 209 ALA A N 1
ATOM 1625 C CA . ALA A 1 209 ? -8.886 -6.757 22.383 1.00 96.19 209 ALA A CA 1
ATOM 1626 C C . ALA A 1 209 ? -8.340 -6.178 21.067 1.00 96.19 209 ALA A C 1
ATOM 1628 O O . ALA A 1 209 ? -7.159 -5.851 20.987 1.00 96.19 209 ALA A O 1
ATOM 1629 N N . LEU A 1 210 ? -9.189 -6.021 20.046 1.00 97.25 210 LEU A N 1
ATOM 1630 C CA . LEU A 1 210 ? -8.796 -5.434 18.764 1.00 97.25 210 LEU A CA 1
ATOM 1631 C C . LEU A 1 210 ? -8.533 -3.928 18.860 1.00 97.25 210 LEU A C 1
ATOM 1633 O O . LEU A 1 210 ? -7.584 -3.445 18.243 1.00 97.25 210 LEU A O 1
ATOM 1637 N N . GLN A 1 211 ? -9.338 -3.203 19.638 1.00 97.06 211 GLN A N 1
ATOM 1638 C CA . GLN A 1 211 ? -9.180 -1.765 19.865 1.00 97.06 211 GLN A CA 1
ATOM 1639 C C . GLN A 1 211 ? -7.888 -1.424 20.611 1.00 97.06 211 GLN A C 1
ATOM 1641 O O . GLN A 1 211 ? -7.261 -0.415 20.314 1.00 97.06 211 GLN A O 1
ATOM 1646 N N . ALA A 1 212 ? -7.412 -2.303 21.497 1.00 95.94 212 ALA A N 1
ATOM 1647 C CA . ALA A 1 212 ? -6.114 -2.130 22.155 1.00 95.94 212 ALA A CA 1
ATOM 1648 C C . ALA A 1 212 ? -4.917 -2.109 21.177 1.00 95.94 212 ALA A C 1
ATOM 1650 O O . ALA A 1 212 ? -3.814 -1.734 21.564 1.00 95.94 212 ALA A O 1
ATOM 1651 N N . LEU A 1 213 ? -5.118 -2.526 19.921 1.00 97.00 213 LEU A N 1
ATOM 1652 C CA . LEU A 1 213 ? -4.105 -2.497 18.863 1.00 97.00 213 LEU A CA 1
ATOM 1653 C C . LEU A 1 213 ? -4.200 -1.249 17.971 1.00 97.00 213 LEU A C 1
ATOM 1655 O O . LEU A 1 213 ? -3.397 -1.108 17.046 1.00 97.00 213 LEU A O 1
ATOM 1659 N N . ASN A 1 214 ? -5.202 -0.394 18.186 1.00 97.81 214 ASN A N 1
ATOM 1660 C CA . ASN A 1 214 ? -5.466 0.755 17.336 1.00 97.81 214 ASN A CA 1
ATOM 1661 C C . ASN A 1 214 ? -4.411 1.852 17.528 1.00 97.81 214 ASN A C 1
ATOM 1663 O O . ASN A 1 214 ? -4.150 2.301 18.639 1.00 97.81 214 ASN A O 1
ATOM 1667 N N . ASP A 1 215 ? -3.843 2.312 16.420 1.00 95.81 215 ASP A N 1
ATOM 1668 C CA . ASP A 1 215 ? -3.042 3.523 16.330 1.00 95.81 215 ASP A CA 1
ATOM 1669 C C . ASP A 1 215 ? -3.929 4.660 15.821 1.00 95.81 215 ASP A C 1
ATOM 1671 O O . ASP A 1 215 ? -4.257 4.738 14.631 1.00 95.81 215 ASP A O 1
ATOM 1675 N N . PHE A 1 216 ? -4.292 5.562 16.730 1.00 91.88 216 PHE A N 1
ATOM 1676 C CA . PHE A 1 216 ? -5.189 6.684 16.456 1.00 91.88 216 PHE A CA 1
ATOM 1677 C C . PHE A 1 216 ? -4.705 7.559 15.285 1.00 91.88 216 PHE A C 1
ATOM 1679 O O . PHE A 1 216 ? -5.477 7.931 14.399 1.00 91.88 216 PHE A O 1
ATOM 1686 N N . HIS A 1 217 ? -3.398 7.827 15.202 1.00 92.25 217 HIS A N 1
ATOM 1687 C CA . HIS A 1 217 ? -2.819 8.618 14.113 1.00 92.25 217 HIS A CA 1
ATOM 1688 C C . HIS A 1 217 ? -2.946 7.928 12.746 1.00 92.25 217 HIS A C 1
ATOM 1690 O O . HIS A 1 217 ? -3.151 8.594 11.720 1.00 92.25 217 HIS A O 1
ATOM 1696 N N . CYS A 1 218 ? -2.791 6.602 12.692 1.00 96.00 218 CYS A N 1
ATOM 1697 C CA . CYS A 1 218 ? -3.016 5.817 11.486 1.00 96.00 218 CYS A CA 1
ATOM 1698 C C . CYS A 1 218 ? -4.492 5.804 11.106 1.00 96.00 218 CYS A C 1
ATOM 1700 O O . CYS A 1 218 ? -4.783 6.030 9.929 1.00 96.00 218 CYS A O 1
ATOM 1702 N N . GLU A 1 219 ? -5.392 5.596 12.067 1.00 95.94 219 GLU A N 1
ATOM 1703 C CA . GLU A 1 219 ? -6.840 5.634 11.859 1.00 95.94 219 GLU A CA 1
ATOM 1704 C C . GLU A 1 219 ? -7.275 6.959 11.235 1.00 95.94 219 GLU A C 1
ATOM 1706 O O . GLU A 1 219 ? -7.837 6.963 10.139 1.00 95.94 219 GLU A O 1
ATOM 1711 N N . MET A 1 220 ? -6.923 8.087 11.859 1.00 93.50 220 MET A N 1
ATOM 1712 C CA . MET A 1 220 ? -7.250 9.420 11.347 1.00 93.50 220 MET A CA 1
ATOM 1713 C C . MET A 1 220 ? -6.737 9.630 9.921 1.00 93.50 220 MET A C 1
ATOM 1715 O O . MET A 1 220 ? -7.476 10.083 9.045 1.00 93.50 220 MET A O 1
ATOM 1719 N N . SER A 1 221 ? -5.472 9.275 9.669 1.00 95.12 221 SER A N 1
ATOM 1720 C CA . SER A 1 221 ? -4.869 9.412 8.338 1.00 95.12 221 SER A CA 1
ATOM 1721 C C . SER A 1 221 ? -5.593 8.541 7.306 1.00 95.12 221 SER A C 1
ATOM 1723 O O . SER A 1 221 ? -5.860 8.981 6.188 1.00 95.12 221 SER A O 1
ATOM 1725 N N . CYS A 1 222 ? -5.927 7.299 7.667 1.00 96.19 222 CYS A N 1
ATOM 1726 C CA . CYS A 1 222 ? -6.604 6.367 6.774 1.00 96.19 222 CYS A CA 1
ATOM 1727 C C . CYS A 1 222 ? -8.042 6.796 6.494 1.00 96.19 222 CYS A C 1
ATOM 1729 O O . CYS A 1 222 ? -8.453 6.745 5.338 1.00 96.19 222 CYS A O 1
ATOM 1731 N N . GLU A 1 223 ? -8.802 7.248 7.491 1.00 94.44 223 GLU A N 1
ATOM 1732 C CA . GLU A 1 223 ? -10.170 7.724 7.275 1.00 94.44 223 GLU A CA 1
ATOM 1733 C C . GLU A 1 223 ? -10.213 9.010 6.452 1.00 94.44 223 GLU A C 1
ATOM 1735 O O . GLU A 1 223 ? -11.057 9.135 5.559 1.00 94.44 223 GLU A O 1
ATOM 1740 N N . LEU A 1 224 ? -9.261 9.922 6.664 1.00 93.69 224 LEU A N 1
ATOM 1741 C CA . LEU A 1 224 ? -9.100 11.114 5.837 1.00 93.69 224 LEU A CA 1
ATOM 1742 C C . LEU A 1 224 ? -8.846 10.737 4.368 1.00 93.69 224 LEU A C 1
ATOM 1744 O O . LEU A 1 224 ? -9.570 11.180 3.476 1.00 93.69 224 LEU A O 1
ATOM 1748 N N . GLU A 1 225 ? -7.890 9.849 4.098 1.00 95.44 225 GLU A N 1
ATOM 1749 C CA . GLU A 1 225 ? -7.598 9.377 2.736 1.00 95.44 225 GLU A CA 1
ATOM 1750 C C . GLU A 1 225 ? -8.758 8.573 2.123 1.00 95.44 225 GLU A C 1
ATOM 1752 O O . GLU A 1 225 ? -9.061 8.695 0.934 1.00 95.44 225 GLU A O 1
ATOM 1757 N N . ARG A 1 226 ? -9.438 7.742 2.920 1.00 93.62 226 ARG A N 1
ATOM 1758 C CA . ARG A 1 226 ? -10.609 6.974 2.473 1.00 93.62 226 ARG A CA 1
ATOM 1759 C C . ARG A 1 226 ? -11.784 7.892 2.160 1.00 93.62 226 ARG A C 1
ATOM 1761 O O . ARG A 1 226 ? -12.535 7.587 1.236 1.00 93.62 226 ARG A O 1
ATOM 1768 N N . SER A 1 227 ? -11.929 9.020 2.858 1.00 91.50 227 SER A N 1
ATOM 1769 C CA . SER A 1 227 ? -12.954 10.021 2.549 1.00 91.50 227 SER A CA 1
ATOM 1770 C C . SER A 1 227 ? -12.778 10.604 1.145 1.00 91.50 227 SER A C 1
ATOM 1772 O O . SER A 1 227 ? -13.753 10.665 0.401 1.00 91.50 227 SER A O 1
ATOM 1774 N N . LEU A 1 228 ? -11.540 10.898 0.726 1.00 91.25 228 LEU A N 1
ATOM 1775 C CA . LEU A 1 228 ? -11.227 11.321 -0.642 1.00 91.25 228 LEU A CA 1
ATOM 1776 C C . LEU A 1 228 ? -11.657 10.264 -1.659 1.00 91.25 228 LEU A C 1
ATOM 1778 O O . LEU A 1 228 ? -12.319 10.579 -2.646 1.00 91.25 228 LEU A O 1
ATOM 1782 N N . LEU A 1 229 ? -11.313 8.999 -1.404 1.00 89.81 229 LEU A N 1
ATOM 1783 C CA . LEU A 1 229 ? -11.672 7.904 -2.300 1.00 89.81 229 LEU A CA 1
ATOM 1784 C C . LEU A 1 229 ? -13.194 7.721 -2.410 1.00 89.81 229 LEU A C 1
ATOM 1786 O O . LEU A 1 229 ? -13.688 7.464 -3.505 1.00 89.81 229 LEU A O 1
ATOM 1790 N N . ARG A 1 230 ? -13.932 7.876 -1.301 1.00 89.38 230 ARG A N 1
ATOM 1791 C CA . ARG A 1 230 ? -15.404 7.838 -1.277 1.00 89.38 230 ARG A CA 1
ATOM 1792 C C . ARG A 1 230 ? -16.007 8.990 -2.083 1.00 89.38 230 ARG A C 1
ATOM 1794 O O . ARG A 1 230 ? -16.857 8.735 -2.928 1.00 89.38 230 ARG A O 1
ATOM 1801 N N . THR A 1 231 ? -15.539 10.220 -1.869 1.00 88.69 231 THR A N 1
ATOM 1802 C CA . THR A 1 231 ? -16.043 11.427 -2.549 1.00 88.69 231 THR A CA 1
ATOM 1803 C C . THR A 1 231 ? -15.809 11.391 -4.055 1.00 88.69 231 THR A C 1
ATOM 1805 O O . THR A 1 231 ? -16.668 11.807 -4.823 1.00 88.69 231 THR A O 1
ATOM 1808 N N . LEU A 1 232 ? -14.662 10.867 -4.491 1.00 87.25 232 LEU A N 1
ATOM 1809 C CA . LEU A 1 232 ? -14.347 10.718 -5.914 1.00 87.25 232 LEU A CA 1
ATOM 1810 C C . LEU A 1 232 ? -15.036 9.508 -6.565 1.00 87.25 232 LEU A C 1
ATOM 1812 O O . LEU A 1 232 ? -14.752 9.214 -7.725 1.00 87.25 232 LEU A O 1
ATOM 1816 N N . GLU A 1 233 ? -15.855 8.761 -5.810 1.00 81.44 233 GLU A N 1
ATOM 1817 C CA . GLU A 1 233 ? -16.393 7.446 -6.193 1.00 81.44 233 GLU A CA 1
ATOM 1818 C C . GLU A 1 233 ? -15.309 6.523 -6.776 1.00 81.44 233 GLU A C 1
ATOM 1820 O O . GLU A 1 233 ? -15.519 5.711 -7.682 1.00 81.44 233 GLU A O 1
ATOM 1825 N N . GLY A 1 234 ? -14.096 6.683 -6.249 1.00 72.19 234 GLY A N 1
ATOM 1826 C CA . GLY A 1 234 ? -12.900 6.070 -6.772 1.00 72.19 234 GLY A CA 1
ATOM 1827 C C . GLY A 1 234 ? -12.788 4.598 -6.393 1.00 72.19 234 GLY A C 1
ATOM 1828 O O . GLY A 1 234 ? -13.464 4.064 -5.512 1.00 72.19 234 GLY A O 1
ATOM 1829 N N . GLY A 1 235 ? -11.861 3.921 -7.059 1.00 72.06 235 GLY A N 1
ATOM 1830 C CA . GLY A 1 235 ? -11.485 2.544 -6.765 1.00 72.06 235 GLY A CA 1
ATOM 1831 C C . GLY A 1 235 ? -10.178 2.191 -7.463 1.00 72.06 235 GLY A C 1
ATOM 1832 O O . GLY A 1 235 ? -9.553 3.044 -8.090 1.00 72.06 235 GLY A O 1
ATOM 1833 N N . CYS A 1 236 ? -9.778 0.917 -7.434 1.00 64.75 236 CYS A N 1
ATOM 1834 C CA . CYS A 1 236 ? -8.507 0.456 -8.019 1.00 64.75 236 CYS A CA 1
ATOM 1835 C C . CYS A 1 236 ? -8.363 0.703 -9.540 1.00 64.75 236 CYS A C 1
ATOM 1837 O O . CYS A 1 236 ? -7.286 0.489 -10.097 1.00 64.75 236 CYS A O 1
ATOM 1839 N N . LYS A 1 237 ? -9.441 1.125 -10.215 1.00 72.25 237 LYS A N 1
ATOM 1840 C CA . LYS A 1 237 ? -9.500 1.413 -11.656 1.00 72.25 237 LYS A CA 1
ATOM 1841 C C . LYS A 1 237 ? -9.183 2.862 -12.022 1.00 72.25 237 LYS A C 1
ATOM 1843 O O . LYS A 1 237 ? -8.963 3.137 -13.196 1.00 72.25 237 LYS A O 1
ATOM 1848 N N . VAL A 1 238 ? -9.153 3.771 -11.050 1.00 82.19 238 VAL A N 1
ATOM 1849 C CA . VAL A 1 238 ? -8.860 5.187 -11.288 1.00 82.19 238 VAL A CA 1
ATOM 1850 C C . VAL A 1 238 ? -7.446 5.485 -10.776 1.00 82.19 238 VAL A C 1
ATOM 1852 O O . VAL A 1 238 ? -7.116 5.068 -9.661 1.00 82.19 238 VAL A O 1
ATOM 1855 N N . PRO A 1 239 ? -6.576 6.161 -11.552 1.00 91.50 239 PRO A N 1
ATOM 1856 C CA . PRO A 1 239 ? -5.249 6.573 -11.095 1.00 91.50 239 PRO A CA 1
ATOM 1857 C C . PRO A 1 239 ? -5.328 7.692 -10.041 1.00 91.50 239 PRO A C 1
ATOM 1859 O O . PRO A 1 239 ? -5.061 8.855 -10.325 1.00 91.50 239 PRO A O 1
ATOM 1862 N N . ILE A 1 240 ? -5.701 7.330 -8.814 1.00 93.00 240 ILE A N 1
ATOM 1863 C CA . ILE A 1 240 ? -5.797 8.249 -7.677 1.00 93.00 240 ILE A CA 1
ATOM 1864 C C . ILE A 1 240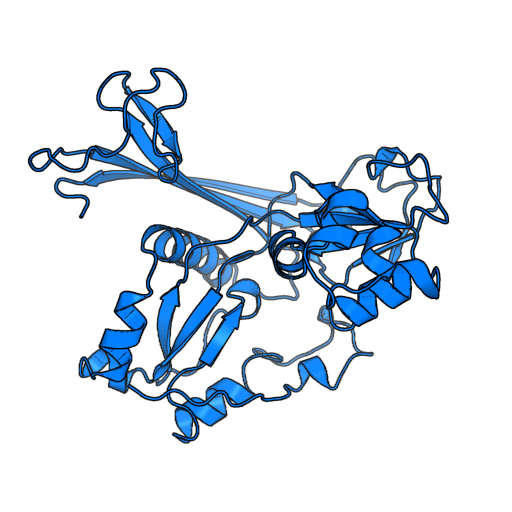 ? -4.592 8.037 -6.775 1.00 93.00 240 ILE A C 1
ATOM 1866 O O . ILE A 1 240 ? -4.291 6.904 -6.394 1.00 93.00 240 ILE A O 1
ATOM 1870 N N . ALA A 1 241 ? -3.920 9.123 -6.430 1.00 94.62 241 ALA A N 1
ATOM 1871 C CA . ALA A 1 241 ? -2.852 9.175 -5.456 1.00 94.62 241 ALA A CA 1
ATOM 1872 C C . ALA A 1 241 ? -3.195 10.177 -4.349 1.00 94.62 241 ALA A C 1
ATOM 1874 O O . ALA A 1 241 ? -4.003 11.083 -4.546 1.00 94.62 241 ALA A O 1
ATOM 1875 N N . THR A 1 242 ? -2.587 9.999 -3.184 1.00 95.75 242 THR A N 1
ATOM 1876 C CA . THR A 1 242 ? -2.829 10.831 -2.012 1.00 95.75 242 THR A CA 1
ATOM 1877 C C . THR A 1 242 ? -1.538 11.049 -1.237 1.00 95.75 242 THR A C 1
ATOM 1879 O O . THR A 1 242 ? -0.595 10.259 -1.332 1.00 95.75 242 THR A O 1
ATOM 1882 N N . GLN A 1 243 ? -1.519 12.103 -0.436 1.00 95.69 243 GLN A N 1
ATOM 1883 C CA . GLN A 1 243 ? -0.569 12.288 0.649 1.00 95.69 243 GLN A CA 1
ATOM 1884 C C . GLN A 1 243 ? -1.315 12.922 1.823 1.00 95.69 243 GLN A C 1
ATOM 1886 O O . GLN A 1 243 ? -2.065 13.870 1.627 1.00 95.69 243 GLN A O 1
ATOM 1891 N N . SER A 1 244 ? -1.151 12.386 3.026 1.00 95.12 244 SER A N 1
ATOM 1892 C CA . SER A 1 244 ? -1.761 12.917 4.242 1.00 95.12 244 SER A CA 1
ATOM 1893 C C . SER A 1 244 ? -0.716 13.141 5.328 1.00 95.12 244 SER A C 1
ATOM 1895 O O . SER A 1 244 ? 0.375 12.562 5.293 1.00 95.12 244 SER A O 1
ATOM 1897 N N . GLY A 1 245 ? -1.054 14.012 6.272 1.00 93.38 245 GLY A N 1
ATOM 1898 C CA . GLY A 1 245 ? -0.215 14.332 7.416 1.00 93.38 245 GLY A CA 1
ATOM 1899 C C . GLY A 1 245 ? -1.045 14.884 8.565 1.00 93.38 245 GLY A C 1
ATOM 1900 O O . GLY A 1 245 ? -2.090 15.502 8.353 1.00 93.38 245 GLY A O 1
ATOM 1901 N N . ILE A 1 246 ? -0.560 14.646 9.777 1.00 93.38 246 ILE A N 1
ATOM 1902 C CA . ILE A 1 246 ? -1.095 15.220 11.007 1.00 93.38 246 ILE A CA 1
ATOM 1903 C C . ILE A 1 246 ? 0.048 16.022 11.609 1.00 93.38 246 ILE A C 1
ATOM 1905 O O . ILE A 1 246 ? 1.118 15.473 11.882 1.00 93.38 246 ILE A O 1
ATOM 1909 N N . TYR A 1 247 ? -0.165 17.323 11.756 1.00 92.94 247 TYR A N 1
ATOM 1910 C CA . TYR A 1 247 ? 0.853 18.247 12.225 1.00 92.94 247 TYR A CA 1
ATOM 1911 C C . TYR A 1 247 ? 0.413 18.901 13.523 1.00 92.94 247 TYR A C 1
ATOM 1913 O O . TYR A 1 247 ? -0.712 19.384 13.615 1.00 92.94 247 TYR A O 1
ATOM 1921 N N . VAL A 1 248 ? 1.314 18.964 14.496 1.00 91.44 248 VAL A N 1
ATOM 1922 C CA . VAL A 1 248 ? 1.094 19.641 15.777 1.00 91.44 248 VAL A CA 1
ATOM 1923 C C . VAL A 1 248 ? 2.015 20.842 15.870 1.00 91.44 248 VAL A C 1
ATOM 1925 O O . VAL A 1 248 ? 3.167 20.809 15.422 1.00 91.44 248 VAL A O 1
ATOM 1928 N N . GLN A 1 249 ? 1.501 21.926 16.435 1.00 91.50 249 GLN A N 1
ATOM 1929 C CA . GLN A 1 249 ? 2.295 23.108 16.712 1.00 91.50 249 GLN A CA 1
ATOM 1930 C C . GLN A 1 249 ? 3.147 22.896 17.970 1.00 91.50 249 GLN A C 1
ATOM 1932 O O . GLN A 1 249 ? 2.627 22.604 19.042 1.00 91.50 249 GLN A O 1
ATOM 1937 N N . CYS A 1 250 ? 4.463 23.078 17.854 1.00 88.94 250 CYS A N 1
ATOM 1938 C CA . CYS A 1 250 ? 5.369 23.003 18.997 1.00 88.94 250 CYS A CA 1
ATOM 1939 C C . CYS A 1 250 ? 5.058 24.121 20.003 1.00 88.94 250 CYS A C 1
ATOM 1941 O O . CYS A 1 250 ? 5.113 25.296 19.642 1.00 88.94 250 CYS A O 1
ATOM 1943 N N . ALA A 1 251 ? 4.822 23.776 21.271 1.00 87.06 251 ALA A N 1
ATOM 1944 C CA . ALA A 1 251 ? 4.530 24.753 22.324 1.00 87.06 251 ALA A CA 1
ATOM 1945 C C . ALA A 1 251 ? 5.685 25.744 22.582 1.00 87.06 251 ALA A C 1
ATOM 1947 O O . ALA A 1 251 ? 5.452 26.869 23.013 1.00 87.06 251 ALA A O 1
ATOM 1948 N N . HIS A 1 252 ? 6.932 25.351 22.290 1.00 89.00 252 HIS A N 1
ATOM 1949 C CA . HIS A 1 252 ? 8.111 26.186 22.528 1.00 89.00 252 HIS A CA 1
ATOM 1950 C C . HIS A 1 252 ? 8.398 27.177 21.390 1.00 89.00 252 HIS A C 1
ATOM 1952 O O . HIS A 1 252 ? 8.573 28.367 21.631 1.00 89.00 252 HIS A O 1
ATOM 1958 N N . CYS A 1 253 ? 8.485 26.691 20.146 1.00 92.00 253 CYS A N 1
ATOM 1959 C CA . CYS A 1 253 ? 8.889 27.514 18.996 1.00 92.00 253 CYS A CA 1
ATOM 1960 C C . CYS A 1 253 ? 7.742 27.866 18.037 1.00 92.00 253 CYS A C 1
ATOM 1962 O O . CYS A 1 253 ? 7.970 28.565 17.053 1.00 92.00 253 CYS A O 1
ATOM 1964 N N . LEU A 1 254 ? 6.525 27.377 18.299 1.00 90.75 254 LEU A N 1
ATOM 1965 C CA . LEU A 1 254 ? 5.310 27.608 17.509 1.00 90.75 254 LEU A CA 1
ATOM 1966 C C . LEU A 1 254 ? 5.360 27.105 16.053 1.00 90.75 254 LEU A C 1
ATOM 1968 O O . LEU A 1 254 ? 4.475 27.429 15.259 1.00 90.75 254 LEU A O 1
ATOM 1972 N N . LEU A 1 255 ? 6.357 26.288 15.698 1.00 92.31 255 LEU A N 1
ATOM 1973 C CA . LEU A 1 255 ? 6.472 25.666 14.377 1.00 92.31 255 LEU A CA 1
ATOM 1974 C C . LEU A 1 255 ? 5.689 24.351 14.292 1.00 92.31 255 LEU A C 1
ATOM 1976 O O . LEU A 1 255 ? 5.608 23.591 15.258 1.00 92.31 255 LEU A O 1
ATOM 1980 N N . TRP A 1 256 ? 5.157 24.069 13.104 1.00 92.62 256 TRP A N 1
ATOM 1981 C CA . TRP A 1 256 ? 4.428 22.840 12.794 1.00 92.62 256 TRP A CA 1
ATOM 1982 C C . TRP A 1 256 ? 5.377 21.663 12.593 1.00 92.62 256 TRP A C 1
ATOM 1984 O O . TRP A 1 256 ? 6.369 21.770 11.872 1.00 92.62 256 TRP A O 1
ATOM 1994 N N . ASN A 1 257 ? 5.065 20.536 13.223 1.00 91.81 257 ASN A N 1
ATOM 1995 C CA . ASN A 1 257 ? 5.861 19.316 13.167 1.00 91.81 257 ASN A CA 1
ATOM 1996 C C . ASN A 1 257 ? 4.950 18.116 12.936 1.00 91.81 257 ASN A C 1
ATOM 1998 O O . ASN A 1 257 ? 3.816 18.112 13.404 1.00 91.81 257 ASN A O 1
ATOM 2002 N N . ASP A 1 258 ? 5.441 17.113 12.206 1.00 90.75 258 ASP A N 1
ATOM 2003 C CA . ASP A 1 258 ? 4.729 15.839 12.065 1.00 90.75 258 ASP A CA 1
ATOM 2004 C C . ASP A 1 258 ? 4.527 15.225 13.454 1.00 90.75 258 ASP A C 1
ATOM 2006 O O . ASP A 1 258 ? 5.480 15.132 14.233 1.00 90.75 258 ASP A O 1
ATOM 2010 N N . ILE A 1 259 ? 3.290 14.836 13.753 1.00 88.00 259 ILE A N 1
ATOM 2011 C CA . ILE A 1 259 ? 2.888 14.339 15.069 1.00 88.00 259 ILE A CA 1
ATOM 2012 C C . ILE A 1 259 ? 3.624 13.070 15.494 1.00 88.00 259 ILE A C 1
ATOM 2014 O O . ILE A 1 259 ? 3.731 12.776 16.676 1.00 88.00 259 ILE A O 1
ATOM 2018 N N . ARG A 1 260 ? 4.152 12.309 14.532 1.00 85.00 260 ARG A N 1
ATOM 2019 C CA . ARG A 1 260 ? 4.872 11.060 14.795 1.00 85.00 260 ARG A CA 1
ATOM 2020 C C . ARG A 1 260 ? 6.323 11.287 15.208 1.00 85.00 260 ARG A C 1
ATOM 2022 O O . ARG A 1 260 ? 7.066 10.321 15.352 1.00 85.00 260 ARG A O 1
ATOM 2029 N N . ARG A 1 261 ? 6.770 12.540 15.309 1.00 86.62 261 ARG A N 1
ATOM 2030 C CA . ARG A 1 261 ? 8.109 12.867 15.798 1.00 86.62 261 ARG A CA 1
ATOM 2031 C C . ARG A 1 261 ? 8.081 12.991 17.311 1.00 86.62 261 ARG A C 1
ATOM 2033 O O . ARG A 1 261 ? 7.322 13.794 17.838 1.00 86.62 261 ARG A O 1
ATOM 2040 N N . ASP A 1 262 ? 9.029 12.331 17.963 1.00 86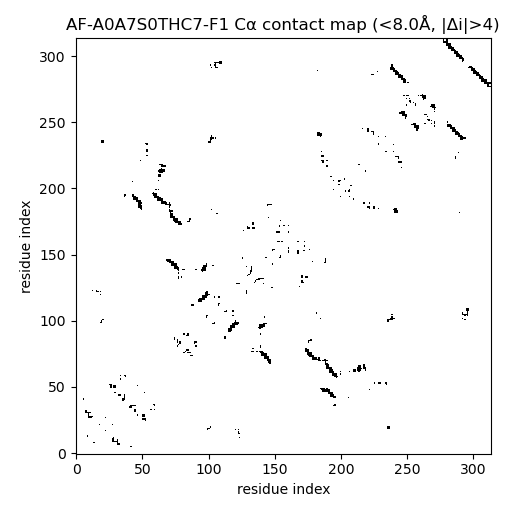.75 262 ASP A N 1
ATOM 2041 C CA . ASP A 1 262 ? 9.251 12.506 19.402 1.00 86.75 262 ASP A CA 1
ATOM 2042 C C . ASP A 1 262 ? 9.639 13.958 19.728 1.00 86.75 262 ASP A C 1
ATOM 2044 O O . ASP A 1 262 ? 9.186 14.531 20.714 1.00 86.75 262 ASP A O 1
ATOM 2048 N N . ASN A 1 263 ? 10.432 14.583 18.845 1.00 90.44 263 ASN A N 1
ATOM 2049 C CA . ASN A 1 263 ? 10.988 15.920 19.038 1.00 90.44 263 ASN A CA 1
ATOM 2050 C C . ASN A 1 263 ? 10.702 16.867 17.867 1.00 90.44 263 ASN A C 1
ATOM 2052 O O . ASN A 1 263 ? 10.769 16.495 16.683 1.00 90.44 263 ASN A O 1
ATOM 2056 N N . CYS A 1 264 ? 10.500 18.138 18.213 1.00 89.88 264 CYS A N 1
ATOM 2057 C CA . CYS A 1 264 ? 10.417 19.245 17.276 1.00 89.88 264 CYS A CA 1
ATOM 2058 C C . CYS A 1 264 ? 11.675 19.301 16.400 1.00 89.88 264 CYS A C 1
ATOM 2060 O O . CYS A 1 264 ? 12.800 19.315 16.896 1.00 89.88 264 CYS A O 1
ATOM 2062 N N . GLN A 1 265 ? 11.503 19.391 15.082 1.00 90.62 265 GLN A N 1
ATOM 2063 C CA . GLN A 1 265 ? 12.615 19.452 14.135 1.00 90.62 265 GLN A CA 1
ATOM 2064 C C . GLN A 1 265 ? 13.478 20.711 14.301 1.00 90.62 265 GLN A C 1
ATOM 2066 O O . GLN A 1 265 ? 14.657 20.683 13.959 1.00 90.62 265 GLN A O 1
ATOM 2071 N N . ALA A 1 266 ? 12.899 21.808 14.794 1.00 92.38 266 ALA A N 1
ATOM 2072 C CA . ALA A 1 266 ? 13.578 23.096 14.878 1.00 92.38 266 ALA A CA 1
ATOM 2073 C C . ALA A 1 266 ? 14.291 23.319 16.217 1.00 92.38 266 ALA A C 1
ATOM 2075 O O . ALA A 1 266 ? 15.450 23.722 16.228 1.00 92.38 266 ALA A O 1
ATOM 2076 N N . CYS A 1 267 ? 13.610 23.070 17.339 1.00 92.31 267 CYS A N 1
ATOM 2077 C CA . CYS A 1 267 ? 14.158 23.328 18.674 1.00 92.31 267 CYS A CA 1
ATOM 2078 C C . CYS A 1 267 ? 14.505 22.062 19.466 1.00 92.31 267 CYS A C 1
ATOM 2080 O O . CYS A 1 267 ? 15.012 22.181 20.576 1.00 92.31 267 CYS A O 1
ATOM 2082 N N . VAL A 1 268 ? 14.241 20.866 18.921 1.00 90.12 268 VAL A N 1
ATOM 2083 C CA . VAL A 1 268 ? 14.538 19.562 19.551 1.00 90.12 268 VAL A CA 1
ATOM 2084 C C . VAL A 1 268 ? 13.772 19.327 20.866 1.00 90.12 268 VAL A C 1
ATOM 2086 O O . VAL A 1 268 ? 14.014 18.350 21.559 1.00 90.12 268 VAL A O 1
ATOM 2089 N N . HIS A 1 269 ? 12.812 20.194 21.198 1.00 86.94 269 HIS A N 1
ATOM 2090 C CA . HIS A 1 269 ? 11.930 20.004 22.345 1.00 86.94 269 HIS A CA 1
ATOM 2091 C C . HIS A 1 269 ? 10.974 18.835 22.101 1.00 86.94 269 HIS A C 1
ATOM 2093 O O . HIS A 1 269 ? 10.518 18.658 20.966 1.00 86.94 269 HIS A O 1
ATOM 2099 N N . GLU A 1 270 ? 10.655 18.082 23.152 1.00 85.44 270 GLU A N 1
ATOM 2100 C CA . GLU A 1 270 ? 9.680 16.994 23.080 1.00 85.44 270 GLU A CA 1
ATOM 2101 C C . GLU A 1 270 ? 8.329 17.529 22.600 1.00 85.44 270 GLU A C 1
ATOM 2103 O O . GLU A 1 270 ? 7.872 18.595 23.021 1.00 85.44 270 GLU A O 1
ATOM 2108 N N . MET A 1 271 ? 7.713 16.809 21.664 1.00 80.00 271 MET A N 1
ATOM 2109 C CA . MET A 1 271 ? 6.418 17.198 21.109 1.00 80.00 271 MET A CA 1
ATOM 2110 C C . MET A 1 271 ? 5.275 16.909 22.086 1.00 80.00 271 MET A C 1
ATOM 2112 O O . MET A 1 271 ? 4.323 17.684 22.126 1.00 80.00 271 MET A O 1
ATOM 2116 N N . MET A 1 272 ? 5.380 15.824 22.864 1.00 71.69 272 MET A N 1
ATOM 2117 C CA . MET A 1 272 ? 4.384 15.379 23.848 1.00 71.69 272 MET A CA 1
ATOM 2118 C C . MET A 1 272 ? 5.085 14.756 25.072 1.00 71.69 272 MET A C 1
ATOM 2120 O O . MET A 1 272 ? 5.328 13.548 25.088 1.00 71.69 272 MET A O 1
ATOM 2124 N N . PRO A 1 273 ? 5.476 15.554 26.084 1.00 63.66 273 PRO A N 1
ATOM 2125 C CA . PRO A 1 273 ? 6.109 15.035 27.293 1.00 63.66 273 PRO A CA 1
ATOM 2126 C C . PRO A 1 273 ? 5.100 14.257 28.153 1.00 63.66 273 PRO A C 1
ATOM 2128 O O . PRO A 1 273 ? 3.998 14.731 28.412 1.00 63.66 273 PRO A O 1
ATOM 2131 N N . ALA A 1 274 ? 5.501 13.092 28.670 1.00 57.56 274 ALA A N 1
ATOM 2132 C CA . ALA A 1 274 ? 4.638 12.140 29.389 1.00 57.56 274 ALA A CA 1
ATOM 2133 C C . ALA A 1 274 ? 4.048 12.630 30.739 1.00 57.56 274 ALA A C 1
ATOM 2135 O O . ALA A 1 274 ? 3.473 11.831 31.477 1.00 57.56 274 ALA A O 1
ATOM 2136 N N . GLN A 1 275 ? 4.248 13.897 31.127 1.00 52.38 275 GLN A N 1
ATOM 2137 C CA . GLN A 1 275 ? 3.933 14.409 32.471 1.00 52.38 275 GLN A CA 1
ATOM 2138 C C . GLN A 1 275 ? 3.421 15.864 32.520 1.00 52.38 275 GLN A C 1
ATOM 2140 O O . GLN A 1 275 ? 3.730 16.573 33.479 1.00 52.38 275 GLN A O 1
ATOM 2145 N N . GLN A 1 276 ? 2.633 16.348 31.553 1.00 53.94 276 GLN A N 1
ATOM 2146 C CA . GLN A 1 276 ? 2.010 17.676 31.686 1.00 53.94 276 GLN A CA 1
ATOM 2147 C C . GLN A 1 276 ? 0.488 17.678 31.531 1.00 53.94 276 GLN A C 1
ATOM 2149 O O . GLN A 1 276 ? -0.066 17.051 30.637 1.00 53.94 276 GLN A O 1
ATOM 2154 N N . GLU A 1 277 ? -0.133 18.412 32.464 1.00 54.28 277 GLU A N 1
ATOM 2155 C CA . GLU A 1 277 ? -1.521 18.881 32.510 1.00 54.28 277 GLU A CA 1
ATOM 2156 C C . GLU A 1 277 ? -2.048 19.232 31.119 1.00 54.28 277 GLU A C 1
ATOM 2158 O O . GLU A 1 277 ? -1.324 19.888 30.383 1.00 54.28 277 GLU A O 1
ATOM 2163 N N . THR A 1 278 ? -3.294 18.851 30.805 1.00 53.66 278 THR A N 1
ATOM 2164 C CA . THR A 1 278 ? -4.098 19.258 29.629 1.00 53.66 278 THR A CA 1
ATOM 2165 C C . THR A 1 278 ? -3.539 20.489 28.903 1.00 53.66 278 THR A C 1
ATOM 2167 O O . THR A 1 278 ? -3.897 21.630 29.212 1.00 53.66 278 THR A O 1
ATOM 2170 N N . VAL A 1 279 ? -2.609 20.269 27.967 1.00 64.88 279 VAL A N 1
ATOM 2171 C CA . VAL A 1 279 ? -2.026 21.342 27.162 1.00 64.88 279 VAL A CA 1
ATOM 2172 C C . VAL A 1 279 ? -2.855 21.420 25.900 1.00 64.88 279 VAL A C 1
ATOM 2174 O O . VAL A 1 279 ? -2.774 20.544 25.040 1.00 64.88 279 VAL A O 1
ATOM 2177 N N . SER A 1 280 ? -3.632 22.494 25.764 1.00 76.62 280 SER A N 1
ATOM 2178 C CA . SER A 1 280 ? -4.327 22.755 24.512 1.00 76.62 280 SER A CA 1
ATOM 2179 C C . SER A 1 280 ? -3.310 22.811 23.368 1.00 76.62 280 SER A C 1
ATOM 2181 O O . SER A 1 280 ? -2.405 23.652 23.396 1.00 76.62 280 SER A O 1
ATOM 2183 N N . CYS A 1 281 ? -3.443 21.951 22.361 1.00 83.81 281 CYS A N 1
ATOM 2184 C CA . CYS A 1 281 ? -2.533 21.915 21.222 1.00 83.81 281 CYS A CA 1
ATOM 2185 C C . CYS A 1 281 ? -3.263 22.262 19.923 1.00 83.81 281 CYS A C 1
ATOM 2187 O O . CYS A 1 281 ? -4.421 21.902 19.702 1.00 83.81 281 CYS A O 1
ATOM 2189 N N . ASN A 1 282 ? -2.576 22.995 19.046 1.00 90.31 282 ASN A N 1
ATOM 2190 C CA . ASN A 1 282 ? -3.075 23.258 17.704 1.00 90.31 282 ASN A CA 1
ATOM 2191 C C . ASN A 1 282 ? -2.647 22.117 16.787 1.00 90.31 282 ASN A C 1
ATOM 2193 O O . ASN A 1 282 ? -1.455 21.818 16.677 1.00 90.31 282 ASN A O 1
ATOM 2197 N N . VAL A 1 283 ? -3.623 21.522 16.108 1.00 91.38 283 VAL A N 1
ATOM 2198 C CA . VAL A 1 283 ? -3.436 20.405 15.184 1.00 91.38 283 VAL A CA 1
ATOM 2199 C C . VAL A 1 283 ? -3.927 20.804 13.802 1.00 91.38 283 VAL A C 1
ATOM 2201 O O . VAL A 1 283 ? -4.986 21.414 13.653 1.00 91.38 283 VAL A O 1
ATOM 2204 N N . VAL A 1 284 ? -3.165 20.445 12.775 1.00 94.06 284 VAL A N 1
ATOM 2205 C CA . VAL A 1 284 ? -3.545 20.577 11.369 1.00 94.06 284 VAL A CA 1
ATOM 2206 C C . VAL A 1 284 ? -3.585 19.198 10.735 1.00 94.06 284 VAL A C 1
ATOM 2208 O O . VAL A 1 284 ? -2.593 18.469 10.721 1.00 94.06 284 VAL A O 1
ATOM 2211 N N . LEU A 1 285 ? -4.738 18.868 10.162 1.00 94.12 285 LEU A N 1
ATOM 2212 C CA . LEU A 1 285 ? -4.877 17.759 9.230 1.00 94.12 285 LEU A CA 1
ATOM 2213 C C . LEU A 1 285 ? -4.585 18.265 7.826 1.00 94.12 285 LEU A C 1
ATOM 2215 O O . LEU A 1 285 ? -5.157 19.266 7.398 1.00 94.12 285 LEU A O 1
ATOM 2219 N N . TYR A 1 286 ? -3.716 17.557 7.119 1.00 95.12 286 TYR A N 1
ATOM 2220 C CA . TYR A 1 286 ? -3.337 17.833 5.741 1.00 95.12 286 TYR A CA 1
ATOM 2221 C C . TYR A 1 286 ? -3.764 16.674 4.848 1.00 95.12 286 TYR A C 1
ATOM 2223 O O . TYR A 1 286 ? -3.493 15.510 5.160 1.00 95.12 286 TYR A O 1
ATOM 2231 N N . LEU A 1 287 ? -4.381 16.998 3.714 1.00 95.94 287 LEU A N 1
ATOM 2232 C CA . LEU A 1 287 ? -4.708 16.041 2.670 1.00 95.94 287 LEU A CA 1
ATOM 2233 C C . LEU A 1 287 ? -4.413 16.636 1.297 1.00 95.94 287 LEU A C 1
ATOM 2235 O O . LEU A 1 287 ? -4.990 17.641 0.897 1.00 95.94 287 LEU A O 1
ATOM 2239 N N . TYR A 1 288 ? -3.563 15.957 0.548 1.00 96.06 288 TYR A N 1
ATOM 2240 C CA . TYR A 1 288 ? -3.343 16.181 -0.869 1.00 96.06 288 TYR A CA 1
ATOM 2241 C C . TYR A 1 288 ? -3.920 15.015 -1.660 1.00 96.06 288 TYR A C 1
ATOM 2243 O O . TYR A 1 288 ? -3.633 13.856 -1.357 1.00 96.06 288 TYR A O 1
ATOM 2251 N N . GLY A 1 289 ? -4.705 15.327 -2.686 1.00 95.50 289 GLY A N 1
ATOM 2252 C CA . GLY A 1 289 ? -5.258 14.367 -3.631 1.00 95.50 289 GLY A CA 1
ATOM 2253 C C . GLY A 1 289 ? -4.800 14.676 -5.050 1.00 95.50 289 GLY A C 1
ATOM 2254 O O . GLY A 1 289 ? -4.781 15.832 -5.463 1.00 95.50 289 GLY A O 1
ATOM 2255 N N . LEU A 1 290 ? -4.474 13.630 -5.807 1.00 95.00 290 LEU A N 1
ATOM 2256 C CA . LEU A 1 290 ? -4.074 13.715 -7.208 1.00 95.00 290 LEU A CA 1
ATOM 2257 C C . LEU A 1 290 ? -4.805 12.653 -8.023 1.00 95.00 290 LEU A C 1
ATOM 2259 O O . LEU A 1 290 ? -4.695 11.458 -7.749 1.00 95.00 290 LEU A O 1
ATOM 2263 N N . VAL A 1 291 ? -5.499 13.081 -9.069 1.00 94.06 291 VAL A N 1
ATOM 2264 C CA . VAL A 1 291 ? -6.116 12.213 -10.070 1.00 94.06 291 VAL A CA 1
ATOM 2265 C C . VAL A 1 291 ? -5.388 12.410 -11.390 1.00 94.06 291 VAL A C 1
ATOM 2267 O O . VAL A 1 291 ? -5.259 13.533 -11.879 1.00 94.06 291 VAL A O 1
ATOM 2270 N N . LEU A 1 292 ? -4.915 11.313 -11.979 1.00 92.62 292 LEU A N 1
ATOM 2271 C CA . LEU A 1 292 ? -4.303 11.328 -13.303 1.00 92.62 292 LEU A CA 1
ATOM 2272 C C . LEU A 1 292 ? -5.184 10.614 -14.326 1.00 92.62 292 LEU A C 1
ATOM 2274 O O . LEU A 1 292 ? -5.825 9.600 -14.045 1.00 92.62 292 LEU A O 1
ATOM 2278 N N . SER A 1 293 ? -5.131 11.107 -15.557 1.00 91.62 293 SER A N 1
ATOM 2279 C CA . SER A 1 293 ? -5.455 10.306 -16.741 1.00 91.62 293 SER A CA 1
ATOM 2280 C C . SER A 1 293 ? -4.508 9.103 -16.864 1.00 91.62 293 SER A C 1
ATOM 2282 O O . SER A 1 293 ? -3.376 9.131 -16.381 1.00 91.62 293 SER A O 1
ATOM 2284 N N . VAL A 1 294 ? -4.953 8.030 -17.526 1.00 88.25 294 VAL A N 1
ATOM 2285 C CA . VAL A 1 294 ? -4.184 6.771 -17.651 1.00 88.25 294 VAL A CA 1
ATOM 2286 C C . VAL A 1 294 ? -2.861 6.956 -18.408 1.00 88.25 294 VAL A C 1
ATOM 2288 O O . VAL A 1 294 ? -1.884 6.240 -18.155 1.00 88.25 294 VAL A O 1
ATOM 2291 N N . ASP A 1 295 ? -2.813 7.905 -19.341 1.00 88.81 295 ASP A N 1
ATOM 2292 C CA . ASP A 1 295 ? -1.597 8.274 -20.069 1.00 88.81 295 ASP A CA 1
ATOM 2293 C C . ASP A 1 295 ? -0.715 9.273 -19.298 1.00 88.81 295 ASP A C 1
ATOM 2295 O O . ASP A 1 295 ? 0.414 9.525 -19.705 1.00 88.81 295 ASP A O 1
ATOM 2299 N N . GLY A 1 296 ? -1.188 9.786 -18.157 1.00 87.19 296 GLY A N 1
ATOM 2300 C CA . GLY A 1 296 ? -0.473 10.733 -17.309 1.00 87.19 296 GLY A CA 1
ATOM 2301 C C . GLY A 1 296 ? -0.433 12.171 -17.839 1.00 87.19 296 GLY A C 1
ATOM 2302 O O . GLY A 1 296 ? 0.269 12.990 -17.244 1.00 87.19 296 GLY A O 1
ATOM 2303 N N . SER A 1 297 ? -1.150 12.487 -18.922 1.00 87.94 297 SER A N 1
ATOM 2304 C CA . SER A 1 297 ? -1.120 13.801 -19.584 1.00 87.94 297 SER A CA 1
ATOM 2305 C C . SER A 1 297 ? -1.940 14.864 -18.844 1.00 87.94 297 SER A C 1
ATOM 2307 O O . SER A 1 297 ? -1.503 16.001 -18.684 1.00 87.94 297 SER A O 1
ATOM 2309 N N . VAL A 1 298 ? -3.112 14.475 -18.344 1.00 87.25 298 VAL A N 1
ATOM 2310 C CA . VAL A 1 298 ? -4.015 15.306 -17.540 1.00 87.25 298 VAL A CA 1
ATOM 2311 C C . VAL A 1 298 ? -3.858 14.970 -16.064 1.00 87.25 298 VAL A C 1
ATOM 2313 O O . VAL A 1 298 ? -3.876 13.788 -15.693 1.00 87.25 298 VAL A O 1
ATOM 2316 N N . LYS A 1 299 ? -3.752 16.017 -15.241 1.00 90.88 299 LYS A N 1
ATOM 2317 C CA . LYS A 1 299 ? -3.663 15.959 -13.781 1.00 90.88 299 LYS A CA 1
ATOM 2318 C C . LYS A 1 299 ? -4.691 16.904 -13.172 1.00 90.88 299 LYS A C 1
ATOM 2320 O O . LYS A 1 299 ? -4.789 18.053 -13.593 1.00 90.88 299 LYS A O 1
ATOM 2325 N N . ILE A 1 300 ? -5.426 16.413 -12.184 1.00 92.06 300 ILE A N 1
ATOM 2326 C CA . ILE A 1 300 ? -6.261 17.224 -11.299 1.00 92.06 300 ILE A CA 1
ATOM 2327 C C . ILE A 1 300 ? -5.724 17.000 -9.898 1.00 92.06 300 ILE A C 1
ATOM 2329 O O . ILE A 1 300 ? -5.664 15.859 -9.441 1.00 92.06 300 ILE A O 1
ATOM 2333 N N . GLU A 1 301 ? -5.323 18.071 -9.230 1.00 93.56 301 GLU A N 1
ATOM 2334 C CA . GLU A 1 301 ? -4.815 18.006 -7.868 1.00 93.56 301 GLU A CA 1
ATOM 2335 C C . GLU A 1 301 ? -5.494 19.038 -6.981 1.00 93.56 301 GLU A C 1
ATOM 2337 O O . GLU A 1 301 ? -5.891 20.110 -7.438 1.00 93.56 301 GLU A O 1
ATOM 2342 N N . ALA A 1 302 ? -5.643 18.687 -5.712 1.00 93.75 302 ALA A N 1
ATOM 2343 C CA . ALA A 1 302 ? -6.196 19.556 -4.692 1.00 93.75 302 ALA A CA 1
ATOM 2344 C C . ALA A 1 302 ? -5.469 19.309 -3.373 1.00 93.75 302 ALA A C 1
ATOM 2346 O O . ALA A 1 302 ? -5.036 18.192 -3.083 1.00 93.75 302 ALA A O 1
ATOM 2347 N N . THR A 1 303 ? -5.344 20.368 -2.581 1.00 94.25 303 THR A N 1
ATOM 2348 C CA . THR A 1 303 ? -4.811 20.309 -1.222 1.00 94.25 303 THR A CA 1
ATOM 2349 C C . THR A 1 303 ? -5.829 20.930 -0.290 1.00 94.25 303 THR A C 1
ATOM 2351 O O . THR A 1 303 ? -6.267 22.051 -0.525 1.00 94.25 303 THR A O 1
ATOM 2354 N N . GLU A 1 304 ? -6.154 20.217 0.775 1.00 93.06 304 GLU A N 1
ATOM 2355 C CA . GLU A 1 304 ? -7.038 20.666 1.838 1.00 93.06 304 GLU A CA 1
ATOM 2356 C C . GLU A 1 304 ? -6.289 20.615 3.167 1.00 93.06 304 GLU A C 1
ATOM 2358 O O . GLU A 1 304 ? -5.498 19.701 3.432 1.00 93.06 304 GLU A O 1
ATOM 2363 N N . PHE A 1 305 ? -6.551 21.603 4.015 1.00 93.06 305 PHE A N 1
ATOM 2364 C CA . PHE A 1 305 ? -6.060 21.632 5.383 1.00 93.06 305 PHE A CA 1
ATOM 2365 C C . PHE A 1 305 ? -7.191 22.007 6.326 1.00 93.06 305 PHE A C 1
ATOM 2367 O O . PHE A 1 305 ? -8.027 22.857 6.021 1.00 93.06 305 PHE A O 1
ATOM 2374 N N . LYS A 1 306 ? -7.211 21.380 7.499 1.00 91.81 306 LYS A N 1
ATOM 2375 C CA . LYS A 1 306 ? -8.171 21.717 8.544 1.00 91.81 306 LYS A CA 1
ATOM 2376 C C . LYS A 1 306 ? -7.460 21.832 9.877 1.00 91.81 306 LYS A C 1
ATOM 2378 O O . LYS A 1 306 ? -6.799 20.890 10.309 1.00 91.81 306 LYS A O 1
ATOM 2383 N N . GLN A 1 307 ? -7.585 23.005 10.486 1.00 92.06 307 GLN A N 1
ATOM 2384 C CA . GLN A 1 307 ? -6.975 23.326 11.766 1.00 92.06 307 GLN A CA 1
ATOM 2385 C C . GLN A 1 307 ? -8.000 23.191 12.887 1.00 92.06 307 GLN A C 1
ATOM 2387 O O . GLN A 1 307 ? -9.154 23.598 12.738 1.00 92.06 307 GLN A O 1
ATOM 2392 N N . PHE A 1 308 ? -7.551 22.651 14.011 1.00 90.38 308 PHE A N 1
ATOM 2393 C CA . PHE A 1 308 ? -8.324 22.499 15.232 1.00 90.38 308 PHE A CA 1
ATOM 2394 C C . PHE A 1 308 ? -7.441 22.818 16.436 1.00 90.38 308 PHE A C 1
ATOM 2396 O O . PHE A 1 308 ? -6.218 22.687 16.365 1.00 90.38 308 PHE A O 1
ATOM 2403 N N . THR A 1 309 ? -8.071 23.198 17.540 1.00 87.31 309 THR A N 1
ATOM 2404 C CA . THR A 1 309 ? -7.435 23.243 18.856 1.00 87.31 309 THR A CA 1
ATOM 2405 C C . THR A 1 309 ? -8.046 22.123 19.683 1.00 87.31 309 THR A C 1
ATOM 2407 O O . THR A 1 309 ? -9.269 22.000 19.733 1.00 87.31 309 THR A O 1
ATOM 2410 N N . ILE A 1 310 ? -7.200 21.281 20.265 1.00 84.62 310 ILE A N 1
ATOM 2411 C CA . ILE A 1 310 ? -7.601 20.125 21.066 1.00 84.62 310 ILE A CA 1
ATOM 2412 C C . ILE A 1 310 ? -7.190 20.415 22.507 1.00 84.62 310 ILE A C 1
ATOM 2414 O O . ILE A 1 310 ? -6.029 20.740 22.733 1.00 84.62 310 ILE A O 1
ATOM 2418 N N . GLU A 1 311 ? -8.135 20.355 23.449 1.00 76.44 311 GLU A N 1
ATOM 2419 C CA . GLU A 1 311 ? -7.909 20.686 24.870 1.00 76.44 311 GLU A CA 1
ATOM 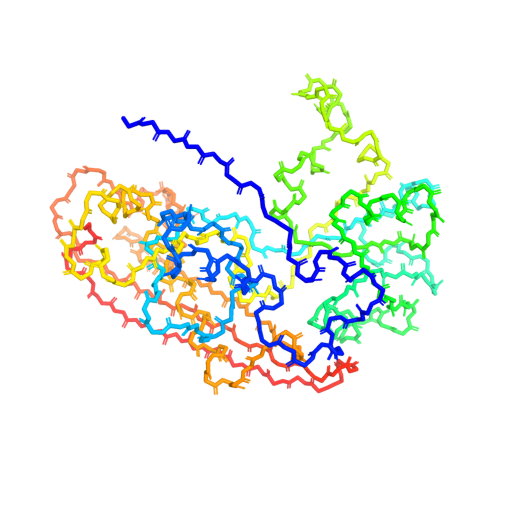2420 C C . GLU A 1 311 ? -7.386 19.501 25.700 1.00 76.44 311 GLU A C 1
ATOM 2422 O O . GLU A 1 311 ? -6.842 19.713 26.780 1.00 76.44 311 GLU A O 1
ATOM 2427 N N . ASP A 1 312 ? -7.479 18.282 25.168 1.00 70.31 312 ASP A N 1
ATOM 2428 C CA . ASP A 1 312 ? -6.927 17.056 25.745 1.00 70.31 312 ASP A CA 1
ATOM 2429 C C . ASP A 1 312 ? -6.612 16.081 24.604 1.00 70.31 312 ASP A C 1
ATOM 2431 O O . ASP A 1 312 ? -7.500 15.771 23.805 1.00 70.31 312 ASP A O 1
ATOM 2435 N N . TYR A 1 313 ? -5.337 15.728 24.433 1.00 65.31 313 TYR A N 1
ATOM 2436 C CA . TYR A 1 313 ? -4.893 14.953 23.270 1.00 65.31 313 TYR A CA 1
ATOM 2437 C C . TYR A 1 313 ? -4.968 13.434 23.494 1.00 65.31 313 TYR A C 1
ATOM 2439 O O . TYR A 1 313 ? -5.100 12.703 22.511 1.00 65.31 313 TYR A O 1
ATOM 2447 N N . ASP A 1 314 ? -4.880 12.985 24.751 1.00 59.56 314 ASP A N 1
ATOM 2448 C CA . ASP A 1 314 ? -4.910 11.565 25.141 1.00 59.56 314 ASP A CA 1
ATOM 2449 C C . ASP A 1 314 ? -6.336 10.979 25.105 1.00 59.56 314 ASP A C 1
ATOM 2451 O O . ASP A 1 314 ? -6.472 9.791 24.720 1.00 59.56 314 ASP A O 1
#

pLDDT: mean 88.92, std 10.17, range [52.38, 98.31]